Protein AF-A0A421L2T8-F1 (afdb_monomer_lite)

pLDDT: mean 80.32, std 18.99, range [31.66, 98.25]

Sequence (195 aa):
MLLGLPSGSRVNLVLNLIGACLLAVDALANRRWAFFALECVWAIVALYAIIRSYLKSDSFTTKNCSSATRQGQGICIRPIEAELTVCKVADYTEIDLNSPFVFTGRTDQEASLVCPADMVPSQTLERSDGWRAFRIQGILDFSLIGILAPIATILANKGIGIFAVSTYNTDYVLTKAEDFPAALNALDKSGYTII

Structure (mmCIF, N/CA/C/O backbone):
data_AF-A0A421L2T8-F1
#
_entry.id   AF-A0A421L2T8-F1
#
loop_
_atom_site.group_PDB
_atom_site.id
_atom_site.type_symbol
_atom_site.label_atom_id
_atom_site.label_alt_id
_atom_site.label_comp_id
_atom_site.label_asym_id
_atom_site.label_entity_id
_atom_site.label_seq_id
_atom_site.pdbx_PDB_ins_code
_atom_site.Cartn_x
_atom_site.Cartn_y
_atom_site.Cartn_z
_atom_site.occupancy
_atom_site.B_iso_or_equiv
_atom_site.auth_seq_id
_atom_site.auth_comp_id
_atom_site.auth_asym_id
_atom_site.auth_atom_id
_atom_site.pdbx_PDB_model_num
ATOM 1 N N . MET A 1 1 ? -9.535 6.290 28.928 1.00 37.09 1 MET A N 1
ATOM 2 C CA . MET A 1 1 ? -8.717 5.277 28.227 1.00 37.09 1 MET A CA 1
ATOM 3 C C . MET A 1 1 ? -8.967 5.442 26.727 1.00 37.09 1 MET A C 1
ATOM 5 O O . MET A 1 1 ? -9.913 4.893 26.190 1.00 37.09 1 MET A O 1
ATOM 9 N N . LEU A 1 2 ? -8.212 6.349 26.101 1.00 36.47 2 LEU A N 1
ATOM 10 C CA . LEU A 1 2 ? -8.422 6.910 24.756 1.00 36.47 2 LEU A CA 1
ATOM 11 C C . LEU A 1 2 ? -7.380 6.319 23.781 1.00 36.47 2 LEU A C 1
ATOM 13 O O . LEU A 1 2 ? -6.423 7.015 23.450 1.00 36.47 2 LEU A O 1
ATOM 17 N N . LEU A 1 3 ? -7.498 5.052 23.344 1.00 44.28 3 LEU A N 1
ATOM 18 C CA . LEU A 1 3 ? -6.372 4.340 22.683 1.00 44.28 3 LEU A CA 1
ATOM 19 C C . LEU A 1 3 ? -6.473 3.985 21.175 1.00 44.28 3 LEU A C 1
ATOM 21 O O . LEU A 1 3 ? -5.453 3.659 20.598 1.00 44.28 3 LEU A O 1
ATOM 25 N N . GLY A 1 4 ? -7.597 4.184 20.469 1.00 45.53 4 GLY A N 1
ATOM 26 C CA . GLY A 1 4 ? -7.702 3.916 19.001 1.00 45.53 4 GLY A CA 1
ATOM 27 C C . GLY A 1 4 ? -7.781 5.059 17.941 1.00 45.53 4 GLY A C 1
ATOM 28 O O . GLY A 1 4 ? -8.522 4.902 16.987 1.00 45.53 4 GLY A O 1
ATOM 29 N N . LEU A 1 5 ? -7.134 6.224 18.065 1.00 42.38 5 LEU A N 1
ATOM 30 C CA . LEU A 1 5 ? -7.114 7.286 17.031 1.00 42.38 5 LEU A CA 1
ATOM 31 C C . LEU A 1 5 ? -5.730 7.951 17.058 1.00 42.38 5 LEU A C 1
ATOM 33 O O . LEU A 1 5 ? -5.162 8.065 18.151 1.00 42.38 5 LEU A O 1
ATOM 37 N N . PRO A 1 6 ? -5.217 8.432 15.912 1.00 47.75 6 PRO A N 1
ATOM 38 C CA . PRO A 1 6 ? -3.935 9.126 15.844 1.00 47.75 6 PRO A CA 1
ATOM 39 C C . PRO A 1 6 ? -3.903 10.297 16.836 1.00 47.75 6 PRO A C 1
ATOM 41 O O . PRO A 1 6 ? -4.846 11.093 16.918 1.00 47.75 6 PRO A O 1
ATOM 44 N N . SER A 1 7 ? -2.827 10.367 17.624 1.00 52.34 7 SER A N 1
ATOM 45 C CA . SER A 1 7 ? -2.690 11.227 18.810 1.00 52.34 7 SER A CA 1
ATOM 46 C C . SER A 1 7 ? -3.018 12.698 18.533 1.00 52.34 7 SER A C 1
ATOM 48 O O . SER A 1 7 ? -3.736 13.316 19.315 1.00 52.34 7 SER A O 1
ATOM 50 N N . GLY A 1 8 ? -2.597 13.232 17.383 1.00 53.50 8 GLY A N 1
ATOM 51 C CA . GLY A 1 8 ? -2.867 14.620 16.993 1.00 53.50 8 GLY A CA 1
ATOM 52 C C . GLY A 1 8 ? -4.350 14.935 16.761 1.00 53.50 8 GLY A C 1
ATOM 53 O O . GLY A 1 8 ? -4.842 15.968 17.205 1.00 53.50 8 GLY A O 1
ATOM 54 N N . SER A 1 9 ? -5.106 14.029 16.134 1.00 57.34 9 SER A N 1
ATOM 55 C CA . SER A 1 9 ? -6.529 14.263 15.836 1.00 57.34 9 SER A CA 1
ATOM 56 C C . SER A 1 9 ? -7.389 14.243 17.105 1.00 57.34 9 SER A C 1
ATOM 58 O O . SER A 1 9 ? -8.287 15.069 17.265 1.00 57.34 9 SER A O 1
ATOM 60 N N . ARG A 1 10 ? -7.067 13.361 18.062 1.00 61.88 10 ARG A N 1
ATOM 61 C CA . ARG A 1 10 ? -7.751 13.304 19.366 1.00 61.88 10 ARG A CA 1
ATOM 62 C C . ARG A 1 10 ? -7.515 14.520 20.223 1.00 61.88 10 ARG A C 1
ATOM 64 O O . ARG A 1 10 ? -8.460 15.022 20.820 1.00 61.88 10 ARG A O 1
ATOM 71 N N . VAL A 1 11 ? -6.261 14.948 20.306 1.00 70.12 11 VAL A N 1
ATOM 72 C CA . VAL A 1 11 ? -5.893 16.127 21.084 1.00 70.12 11 VAL A CA 1
ATOM 73 C C . VAL A 1 11 ? -6.629 17.344 20.526 1.00 70.12 11 VAL A C 1
ATOM 75 O O . VAL A 1 11 ? -7.254 18.059 21.298 1.00 70.12 11 VAL A O 1
ATOM 78 N N . ASN A 1 12 ? -6.701 17.493 19.199 1.00 69.62 12 ASN A N 1
ATOM 79 C CA . ASN A 1 12 ? -7.457 18.573 18.559 1.00 69.62 12 ASN A CA 1
ATOM 80 C C . ASN A 1 12 ? -8.965 18.501 18.836 1.00 69.62 12 ASN A C 1
ATOM 82 O O . ASN A 1 12 ? -9.581 19.517 19.134 1.00 69.62 12 ASN A O 1
ATOM 86 N N . LEU A 1 13 ? -9.568 17.311 18.783 1.00 74.75 13 LEU A N 1
ATOM 87 C CA . LEU A 1 13 ? -10.995 17.133 19.080 1.00 74.75 13 LEU A CA 1
ATOM 88 C C . LEU A 1 13 ? -11.333 17.435 20.546 1.00 74.75 13 LEU A C 1
ATOM 90 O O . LEU A 1 13 ? -12.344 18.075 20.824 1.00 74.75 13 LEU A O 1
ATOM 94 N N . VAL A 1 14 ? -10.483 17.006 21.481 1.00 78.38 14 VAL A N 1
ATOM 95 C CA . VAL A 1 14 ? -10.658 17.280 22.914 1.00 78.38 14 VAL A CA 1
ATOM 96 C C . VAL A 1 14 ? -10.442 18.763 23.213 1.00 78.38 14 VAL A C 1
ATOM 98 O O . VAL A 1 14 ? -11.247 19.355 23.926 1.00 78.38 14 VAL A O 1
ATOM 101 N N . LEU A 1 15 ? -9.409 19.382 22.635 1.00 76.75 15 LEU A N 1
ATOM 102 C CA . LEU A 1 15 ? -9.158 20.818 22.770 1.00 76.75 15 LEU A CA 1
ATOM 103 C C . LEU A 1 15 ? -10.302 21.650 22.183 1.00 76.75 15 LEU A C 1
ATOM 105 O O . LEU A 1 15 ? -10.742 22.594 22.832 1.00 76.7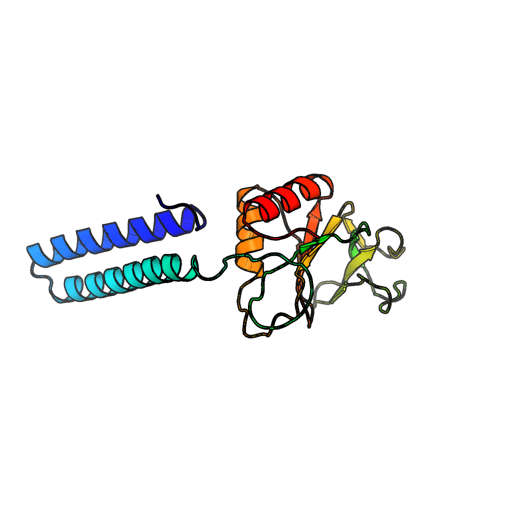5 15 LEU A O 1
ATOM 109 N N . ASN A 1 16 ? -10.837 21.268 21.020 1.00 76.56 16 ASN A N 1
ATOM 110 C CA . ASN A 1 16 ? -11.997 21.934 20.425 1.00 76.56 16 ASN A CA 1
ATOM 111 C C . ASN A 1 16 ? -13.238 21.821 21.313 1.00 76.56 16 ASN A C 1
ATOM 113 O O . ASN A 1 16 ? -13.944 22.808 21.491 1.00 76.56 16 ASN A O 1
ATOM 117 N N . LEU A 1 17 ? -13.492 20.651 21.909 1.00 81.44 17 LEU A N 1
ATOM 118 C CA . LEU A 1 17 ? -14.623 20.474 22.820 1.00 81.44 17 LEU A CA 1
ATOM 119 C C . LEU A 1 17 ? -14.470 21.327 24.089 1.00 81.44 17 LEU A C 1
ATOM 121 O O . LEU A 1 17 ? -15.420 21.984 24.504 1.00 81.44 17 LEU A O 1
ATOM 125 N N . ILE A 1 18 ? -13.277 21.346 24.693 1.00 83.56 18 ILE A N 1
ATOM 126 C CA . ILE A 1 18 ? -12.995 22.159 25.886 1.00 83.56 18 ILE A CA 1
ATOM 127 C C . ILE A 1 18 ? -13.118 23.653 25.560 1.00 83.56 18 ILE A C 1
ATOM 129 O O . ILE A 1 18 ? -13.761 24.387 26.308 1.00 83.56 18 ILE A O 1
ATOM 133 N N . GLY A 1 19 ? -12.542 24.091 24.437 1.00 78.00 19 GLY A N 1
ATOM 134 C CA . GLY A 1 19 ? -12.606 25.475 23.972 1.00 78.00 19 GLY A CA 1
ATOM 135 C C . GLY A 1 19 ? -14.041 25.939 23.731 1.00 78.00 19 GLY A C 1
ATOM 136 O O . GLY A 1 19 ? -14.442 26.965 24.277 1.00 78.00 19 GLY A O 1
ATOM 137 N N . ALA A 1 20 ? -14.837 25.145 23.011 1.00 76.50 20 ALA A N 1
ATOM 138 C CA . ALA A 1 20 ? -16.245 25.449 22.752 1.00 76.50 20 ALA A CA 1
ATOM 139 C C . ALA A 1 20 ? -17.069 25.524 24.050 1.00 76.50 20 ALA A C 1
ATOM 141 O O . ALA A 1 20 ? -17.877 26.434 24.226 1.00 76.50 20 ALA A O 1
ATOM 142 N N . CYS A 1 21 ? -16.830 24.621 25.008 1.00 77.62 21 CYS A N 1
ATOM 143 C CA . CYS A 1 21 ? -17.499 24.662 26.311 1.00 77.62 21 CYS A CA 1
ATOM 144 C C . CYS A 1 21 ? -17.141 25.919 27.122 1.00 77.62 21 CYS A C 1
ATOM 146 O O . CYS A 1 21 ? -18.029 26.534 27.712 1.00 77.62 21 CYS A O 1
ATOM 148 N N . LEU A 1 22 ? -15.867 26.326 27.145 1.00 81.56 22 LEU A N 1
ATOM 149 C CA . LEU A 1 22 ? -15.428 27.545 27.838 1.00 81.56 22 LEU A CA 1
ATOM 150 C C . LEU A 1 22 ? -16.039 28.803 27.209 1.00 81.56 22 LEU A C 1
ATOM 152 O O . LEU A 1 22 ? -16.567 29.655 27.925 1.00 81.56 22 LEU A O 1
ATOM 156 N N . LEU A 1 23 ? -16.019 28.890 25.877 1.00 75.69 23 LEU A N 1
ATOM 157 C CA . LEU A 1 23 ? -16.613 30.000 25.133 1.00 75.69 23 LEU A CA 1
ATOM 158 C C . LEU A 1 23 ? -18.131 30.063 25.319 1.00 75.69 23 LEU A C 1
ATOM 160 O O . LEU A 1 23 ? -18.674 31.154 25.470 1.00 75.69 23 LEU A O 1
ATOM 164 N N . ALA A 1 24 ? -18.816 28.919 25.389 1.00 75.25 24 ALA A N 1
ATOM 165 C CA . ALA A 1 24 ? -20.244 28.870 25.687 1.00 75.25 24 ALA A CA 1
ATOM 166 C C . ALA A 1 24 ? -20.566 29.385 27.105 1.00 75.25 24 ALA A C 1
ATOM 168 O O . ALA A 1 24 ? -21.538 30.121 27.279 1.00 75.25 24 ALA A O 1
ATOM 169 N N . VAL A 1 25 ? -19.754 29.060 28.118 1.00 79.69 25 VAL A N 1
ATOM 170 C CA . VAL A 1 25 ? -19.943 29.570 29.492 1.00 79.69 25 VAL A CA 1
ATOM 171 C C . VAL A 1 25 ? -19.723 31.084 29.563 1.00 79.69 25 VAL A C 1
ATOM 173 O O . VAL A 1 25 ? -20.545 31.786 30.155 1.00 79.69 25 VAL A O 1
ATOM 176 N N . ASP A 1 26 ? -18.674 31.603 28.919 1.00 78.81 26 ASP A N 1
ATOM 177 C CA . ASP A 1 26 ? -18.435 33.050 28.829 1.00 78.81 26 ASP A CA 1
ATOM 178 C C . ASP A 1 26 ? -19.569 33.768 28.073 1.00 78.81 26 ASP A C 1
ATOM 180 O O . ASP A 1 26 ? -20.094 34.787 28.527 1.00 78.81 26 ASP A O 1
ATOM 184 N N . ALA A 1 27 ? -20.032 33.192 26.959 1.00 76.62 27 ALA A N 1
ATOM 185 C CA . ALA A 1 27 ? -21.158 33.716 26.190 1.00 76.62 27 ALA A CA 1
ATOM 186 C C . ALA A 1 27 ? -22.443 33.801 27.024 1.00 76.62 27 ALA A C 1
ATOM 188 O O . ALA A 1 27 ? -23.188 34.779 26.912 1.00 76.62 27 ALA A O 1
ATOM 189 N N . LEU A 1 28 ? -22.698 32.786 27.857 1.00 77.69 28 LEU A N 1
ATOM 190 C CA . LEU A 1 28 ? -23.856 32.720 28.743 1.00 77.69 28 LEU A CA 1
ATOM 191 C C . LEU A 1 28 ? -23.765 33.770 29.859 1.00 77.69 28 LEU A C 1
ATOM 193 O O . LEU A 1 28 ? -24.742 34.479 30.107 1.00 77.69 28 LEU A O 1
ATOM 197 N N . ALA A 1 29 ? -22.588 33.927 30.473 1.00 81.00 29 ALA A N 1
ATOM 198 C CA . ALA A 1 29 ? -22.331 34.951 31.487 1.00 81.00 29 ALA A CA 1
ATOM 199 C C . ALA A 1 29 ? -22.506 36.375 30.927 1.00 81.00 29 ALA A C 1
ATOM 201 O O . ALA A 1 29 ? -23.100 37.234 31.579 1.00 81.00 29 ALA A O 1
ATOM 202 N N . ASN A 1 30 ? -22.081 36.596 29.679 1.00 82.06 30 ASN A N 1
ATOM 203 C CA . ASN A 1 30 ? -22.153 37.886 28.987 1.00 82.06 30 ASN A CA 1
ATOM 204 C C . ASN A 1 30 ? -23.457 38.099 28.187 1.00 82.06 30 ASN A C 1
ATOM 206 O O . ASN A 1 30 ? -23.574 39.075 27.445 1.00 82.06 30 ASN A O 1
ATOM 210 N N . ARG A 1 31 ? -24.443 37.193 28.304 1.00 82.31 31 ARG A N 1
ATOM 211 C CA . ARG A 1 31 ? -25.726 37.202 27.562 1.00 82.31 31 ARG A CA 1
ATOM 212 C C . ARG A 1 31 ? -25.582 37.367 26.036 1.00 82.31 31 ARG A C 1
ATOM 214 O O . ARG A 1 31 ? -26.456 37.932 25.375 1.00 82.31 31 ARG A O 1
ATOM 221 N N . ARG A 1 32 ? -24.502 36.847 25.445 1.00 79.94 32 ARG A N 1
ATOM 222 C CA . ARG A 1 32 ? -24.235 36.865 23.993 1.00 79.94 32 ARG A CA 1
ATOM 223 C C . ARG A 1 32 ? -24.870 35.647 23.317 1.00 79.94 32 ARG A C 1
ATOM 225 O O . ARG A 1 32 ? -24.181 34.742 22.852 1.00 79.94 32 ARG A O 1
ATOM 232 N N . TRP A 1 33 ? -26.200 35.641 23.244 1.00 72.56 33 TRP A N 1
ATOM 233 C CA . TRP A 1 33 ? -27.007 34.491 22.802 1.00 72.56 33 TRP A CA 1
ATOM 234 C C . TRP A 1 33 ? -26.655 33.942 21.409 1.00 72.56 33 TRP A C 1
ATOM 236 O O . TRP A 1 33 ? -26.683 32.730 21.211 1.00 72.56 33 TRP A O 1
ATOM 246 N N . ALA A 1 34 ? -2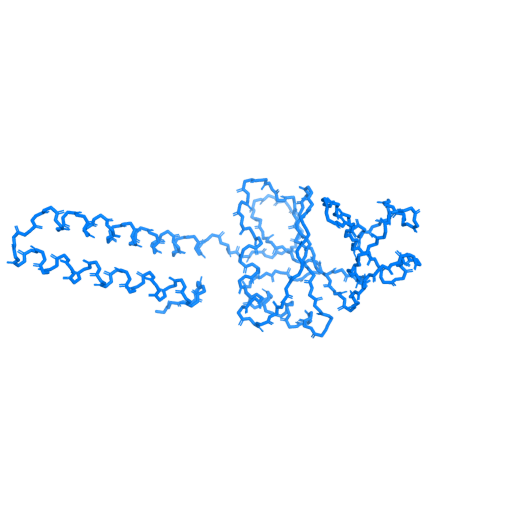6.270 34.801 20.460 1.00 72.81 34 ALA A N 1
ATOM 247 C CA . ALA A 1 34 ? -25.858 34.367 19.122 1.00 72.81 34 ALA A CA 1
ATOM 248 C C . ALA A 1 34 ? -24.531 33.582 19.127 1.00 72.81 34 ALA A C 1
ATOM 250 O O . ALA A 1 34 ? -24.381 32.616 18.385 1.00 72.81 34 ALA A O 1
ATOM 251 N N . PHE A 1 35 ? -23.583 33.970 19.986 1.00 74.88 35 PHE A N 1
ATOM 252 C CA . PHE A 1 35 ? -22.292 33.291 20.120 1.00 74.88 35 PHE A CA 1
ATOM 253 C C . PHE A 1 35 ? -22.443 31.972 20.891 1.00 74.88 35 PHE A C 1
ATOM 255 O O . PHE A 1 35 ? -21.908 30.950 20.477 1.00 74.88 35 PHE A O 1
ATOM 262 N N . PHE A 1 36 ? -23.282 31.961 21.930 1.00 73.81 36 PHE A N 1
ATOM 263 C CA . PHE A 1 36 ? -23.651 30.744 22.657 1.00 73.81 36 PHE A CA 1
ATOM 264 C C . PHE A 1 36 ? -24.243 29.668 21.732 1.00 73.81 36 PHE A C 1
ATOM 266 O O . PHE A 1 36 ? -23.813 28.518 21.763 1.00 73.81 36 PHE A O 1
ATOM 273 N N . ALA A 1 37 ? -25.187 30.046 20.862 1.00 77.06 37 ALA A N 1
ATOM 274 C CA . ALA A 1 37 ? -25.798 29.114 19.918 1.00 77.06 37 ALA A CA 1
ATOM 275 C C . ALA A 1 37 ? -24.774 28.510 18.938 1.00 77.06 37 ALA A C 1
ATOM 277 O O . ALA A 1 37 ? -24.842 27.316 18.649 1.00 77.06 37 ALA A O 1
ATOM 278 N N . LEU A 1 38 ? -23.811 29.309 18.462 1.00 77.88 38 LEU A N 1
ATOM 279 C CA . LEU A 1 38 ? -22.764 28.849 17.548 1.00 77.88 38 LEU A CA 1
ATOM 280 C C . LEU A 1 38 ? -21.828 27.829 18.219 1.00 77.88 38 LEU A C 1
ATOM 282 O O . LEU A 1 38 ? -21.576 26.763 17.660 1.00 77.88 38 LEU A O 1
ATOM 286 N N . GLU A 1 39 ? -21.364 28.117 19.434 1.00 77.06 39 GLU A N 1
ATOM 287 C CA . GLU A 1 39 ? -20.454 27.234 20.178 1.00 77.06 39 GLU A CA 1
ATOM 288 C C . GLU A 1 39 ? -21.136 25.931 20.625 1.00 77.06 39 GLU A C 1
ATOM 290 O O . G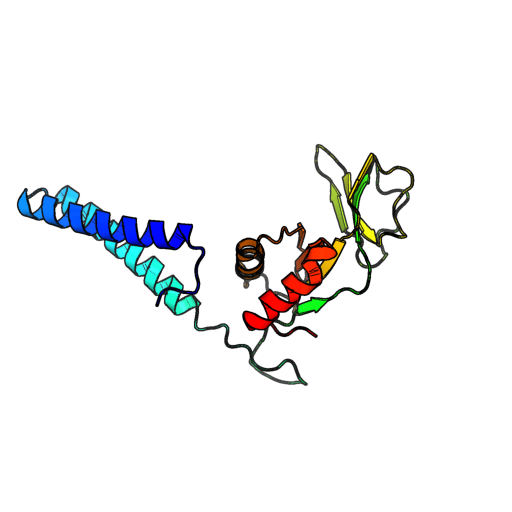LU A 1 39 ? -20.527 24.859 20.582 1.00 77.06 39 GLU A O 1
ATOM 295 N N . CYS A 1 40 ? -22.431 25.967 20.961 1.00 78.31 40 CYS A N 1
ATOM 296 C CA . CYS A 1 40 ? -23.203 24.751 21.234 1.00 78.31 40 CYS A CA 1
ATOM 297 C C . CYS A 1 40 ? -23.293 23.828 20.010 1.00 78.31 40 CYS A C 1
ATOM 299 O O . CYS A 1 40 ? -23.189 22.609 20.158 1.00 78.31 40 CYS A O 1
ATOM 301 N N . VAL A 1 41 ? -23.449 24.381 18.801 1.00 85.69 41 VAL A N 1
ATOM 302 C CA . VAL A 1 41 ? -23.450 23.585 17.561 1.00 85.69 41 VAL A CA 1
ATOM 303 C C . VAL A 1 41 ? -22.092 22.910 17.360 1.00 85.69 41 VAL A C 1
ATOM 305 O O . VAL A 1 41 ? -22.047 21.706 17.102 1.00 85.69 41 VAL A O 1
ATOM 308 N N . TRP A 1 42 ? -20.986 23.634 17.549 1.00 75.50 42 TRP A N 1
ATOM 309 C CA . TRP A 1 42 ? -19.639 23.061 17.450 1.00 75.50 42 TRP A CA 1
ATOM 310 C C . TRP A 1 42 ? -19.376 21.971 18.493 1.00 75.50 42 TRP A C 1
ATOM 312 O O . TRP A 1 42 ? -18.827 20.922 18.148 1.00 75.50 42 TRP A O 1
ATOM 322 N N . ALA A 1 43 ? -19.826 22.160 19.735 1.00 79.56 43 ALA A N 1
ATOM 323 C CA . ALA A 1 43 ? -19.716 21.150 20.785 1.00 79.56 43 ALA A CA 1
ATOM 324 C C . ALA A 1 43 ? -20.499 19.870 20.441 1.00 79.56 43 ALA A C 1
ATOM 326 O O . ALA A 1 43 ? -19.977 18.768 20.615 1.00 79.56 43 ALA A O 1
ATOM 327 N N . ILE A 1 44 ? -21.714 19.995 19.894 1.00 84.06 44 ILE A N 1
ATOM 328 C CA . ILE A 1 44 ? -22.528 18.850 19.452 1.00 84.06 44 ILE A CA 1
ATOM 329 C C . ILE A 1 44 ? -21.860 18.124 18.281 1.00 84.06 44 ILE A C 1
ATOM 331 O O . ILE A 1 44 ? -21.791 16.896 18.289 1.00 84.06 44 ILE A O 1
ATOM 335 N N . VAL A 1 45 ? -21.331 18.853 17.293 1.00 81.69 45 VAL A N 1
ATOM 336 C CA . VAL A 1 45 ? -20.623 18.262 16.145 1.00 81.69 45 VAL A CA 1
ATOM 337 C C . VAL A 1 45 ? -19.359 17.527 16.598 1.00 81.69 45 VAL A C 1
ATOM 339 O O . VAL A 1 45 ? -19.124 16.394 16.171 1.00 81.69 45 VAL A O 1
ATOM 342 N N . ALA A 1 46 ? -18.571 18.119 17.500 1.00 73.69 46 ALA A N 1
ATOM 343 C CA . ALA A 1 46 ? -17.381 17.488 18.067 1.00 73.69 46 ALA A CA 1
ATOM 344 C C . ALA A 1 46 ? -17.737 16.239 18.889 1.00 73.69 46 ALA A C 1
ATOM 346 O O . ALA A 1 46 ? -17.116 15.189 18.720 1.00 73.69 46 ALA A O 1
ATOM 347 N N . LEU A 1 47 ? -18.776 16.314 19.725 1.00 82.25 47 LEU A N 1
ATOM 348 C CA . LEU A 1 47 ? -19.261 15.187 20.519 1.00 82.25 47 LEU A CA 1
ATOM 349 C C . LEU A 1 47 ? -19.797 14.056 19.631 1.00 82.25 47 LEU A C 1
ATOM 351 O O . LEU A 1 47 ? -19.451 12.896 19.848 1.00 82.25 47 LEU A O 1
ATOM 355 N N . TYR A 1 48 ? -20.572 14.379 18.593 1.00 83.06 48 TYR A N 1
ATOM 356 C CA . TYR A 1 48 ? -21.040 13.411 17.601 1.00 83.06 48 TYR A CA 1
ATOM 357 C C . TYR A 1 48 ? -19.870 12.744 16.872 1.00 83.06 48 TYR A C 1
ATOM 359 O O . TYR A 1 48 ? -19.866 11.525 16.716 1.00 83.06 48 TYR A O 1
ATOM 367 N N . ALA A 1 49 ? -18.844 13.502 16.473 1.00 74.31 49 ALA A N 1
ATOM 368 C CA . ALA A 1 49 ? -17.645 12.953 15.840 1.00 74.31 49 ALA A CA 1
ATOM 369 C C . ALA A 1 49 ? -16.865 12.016 16.781 1.00 74.31 49 ALA A C 1
ATOM 371 O O . ALA A 1 49 ? -16.431 10.943 16.355 1.00 74.31 49 ALA A O 1
ATOM 372 N N . ILE A 1 50 ? -16.737 12.376 18.063 1.00 73.50 50 ILE A N 1
ATOM 373 C CA . ILE A 1 50 ? -16.114 11.535 19.094 1.00 73.50 50 ILE A CA 1
ATOM 374 C C . ILE A 1 50 ? -16.924 10.248 19.287 1.00 73.50 50 ILE A C 1
ATOM 376 O O . ILE A 1 50 ? -16.359 9.160 19.193 1.00 73.50 50 ILE A O 1
ATOM 380 N N . ILE A 1 51 ? -18.241 10.342 19.487 1.00 79.31 51 ILE A N 1
ATOM 381 C CA . ILE A 1 51 ? -19.120 9.177 19.673 1.00 79.31 51 ILE A CA 1
ATOM 382 C C . ILE A 1 51 ? -19.097 8.280 18.434 1.00 79.31 51 ILE A C 1
ATOM 384 O O . ILE A 1 51 ? -18.905 7.074 18.558 1.00 79.31 51 ILE A O 1
ATOM 388 N N . ARG A 1 52 ? -19.206 8.848 17.229 1.00 76.19 52 ARG A N 1
ATOM 389 C CA . ARG A 1 52 ? -19.095 8.105 15.967 1.00 76.19 52 ARG A CA 1
ATOM 390 C C . ARG A 1 52 ? -17.745 7.405 15.848 1.00 76.19 52 ARG A C 1
ATOM 392 O O . ARG A 1 52 ? -17.699 6.277 15.370 1.00 76.19 52 ARG A O 1
ATOM 399 N N . SER A 1 53 ? -16.657 8.034 16.290 1.00 61.56 53 SER A N 1
ATOM 400 C CA . SER A 1 53 ? -15.342 7.390 16.320 1.00 61.56 53 SER A CA 1
ATOM 401 C C . SER A 1 53 ? -15.271 6.232 17.315 1.00 61.56 53 SER A C 1
ATOM 403 O O . SER A 1 53 ? -14.580 5.259 17.026 1.00 61.56 53 SER A O 1
ATOM 405 N N . TYR A 1 54 ? -15.939 6.326 18.465 1.00 61.84 54 TYR A N 1
ATOM 406 C CA . TYR A 1 54 ? -16.002 5.232 19.435 1.00 61.84 54 TYR A CA 1
ATOM 407 C C . TYR A 1 54 ? -16.882 4.085 18.934 1.00 61.84 54 TYR A C 1
ATOM 409 O O . TYR A 1 54 ? -16.473 2.934 18.999 1.00 61.84 54 TYR A O 1
ATOM 417 N N . LEU A 1 55 ? -18.037 4.388 18.343 1.00 64.06 55 LEU A N 1
ATOM 418 C CA . LEU A 1 55 ? -18.950 3.380 17.799 1.00 64.06 55 LEU A CA 1
ATOM 419 C C . LEU A 1 55 ? -18.395 2.701 16.536 1.00 64.06 55 LEU A C 1
ATOM 421 O O . LEU A 1 55 ? -18.631 1.517 16.316 1.00 64.06 55 LEU A O 1
ATOM 425 N N . LYS A 1 56 ? -17.599 3.409 15.722 1.00 49.41 56 LYS A N 1
ATOM 426 C CA . LYS A 1 56 ? -16.908 2.821 14.560 1.00 49.41 56 LYS A CA 1
ATOM 427 C C . LYS A 1 56 ? -15.719 1.929 14.961 1.00 49.41 56 LYS A C 1
ATOM 429 O O . LYS A 1 56 ? -15.241 1.171 14.125 1.00 49.41 56 LYS A O 1
ATOM 434 N N . SER A 1 57 ? -15.274 1.972 16.222 1.00 47.06 57 SER A N 1
ATOM 435 C CA . SER A 1 57 ? -14.247 1.063 16.756 1.00 47.06 57 SER A CA 1
ATOM 436 C C . SER A 1 57 ? -14.784 -0.339 17.075 1.00 47.06 57 SER A C 1
ATOM 438 O O . SER A 1 57 ? -13.975 -1.237 17.283 1.00 47.06 57 SER A O 1
ATOM 440 N N . ASP A 1 58 ? -16.108 -0.536 17.108 1.00 41.09 58 ASP A N 1
ATOM 441 C CA . ASP A 1 58 ? -16.737 -1.749 17.659 1.00 41.09 58 ASP A CA 1
ATOM 442 C C . ASP A 1 58 ? -17.418 -2.647 16.607 1.00 41.09 58 ASP A C 1
ATOM 444 O O . ASP A 1 58 ? -18.263 -3.481 16.914 1.00 41.09 58 ASP A O 1
ATOM 448 N N . SER A 1 59 ? -17.031 -2.520 15.334 1.00 38.34 59 SER A N 1
ATOM 449 C CA . SER A 1 59 ? -17.452 -3.454 14.271 1.00 38.34 59 SER A CA 1
ATOM 450 C C . SER A 1 59 ? -16.293 -3.923 13.397 1.00 38.34 59 SER A C 1
ATOM 452 O O . SER A 1 59 ? -16.432 -4.130 12.195 1.00 38.34 59 SER A O 1
ATOM 454 N N . PHE A 1 60 ? -15.137 -4.142 14.020 1.00 41.81 60 PHE A N 1
ATOM 455 C CA . PHE A 1 60 ? -14.088 -4.962 13.429 1.00 41.81 60 PHE A CA 1
ATOM 456 C C . PHE A 1 60 ? -13.563 -5.975 14.446 1.00 41.81 60 PHE A C 1
ATOM 458 O O . PHE A 1 60 ? -12.402 -5.979 14.838 1.00 41.81 60 PHE A O 1
ATOM 465 N N . THR A 1 61 ? -14.469 -6.820 14.939 1.00 33.06 61 THR A N 1
ATOM 466 C CA . THR A 1 61 ? -14.101 -8.000 15.719 1.00 33.06 61 THR A CA 1
ATOM 467 C C . THR A 1 61 ? -13.649 -9.076 14.740 1.00 33.06 61 THR A C 1
ATOM 469 O O . THR A 1 61 ? -14.457 -9.659 14.013 1.00 33.06 61 THR A O 1
ATOM 472 N N . THR A 1 62 ? -12.345 -9.315 14.686 1.00 42.91 62 THR A N 1
ATOM 473 C CA . THR A 1 62 ? -11.750 -10.340 13.839 1.00 42.91 62 THR A CA 1
ATOM 474 C C . THR A 1 62 ? -12.094 -11.730 14.355 1.00 42.91 62 THR A C 1
ATOM 476 O O . THR A 1 62 ? -11.837 -12.089 15.503 1.00 42.91 62 THR A O 1
ATOM 479 N N . LYS A 1 63 ? -12.742 -12.519 13.494 1.00 35.19 63 LYS A N 1
ATOM 480 C CA . LYS A 1 63 ? -12.959 -13.952 13.697 1.00 35.19 63 LYS A CA 1
ATOM 481 C C . LYS A 1 63 ? -12.138 -14.731 12.676 1.00 35.19 63 LYS A C 1
ATOM 483 O O . LYS A 1 63 ? -11.990 -14.298 11.535 1.00 35.19 63 LYS A O 1
ATOM 488 N N . ASN A 1 64 ? -11.605 -15.856 13.150 1.00 37.31 64 ASN A N 1
ATOM 489 C CA . ASN A 1 64 ? -10.582 -16.684 12.519 1.00 37.31 64 ASN A CA 1
ATOM 490 C C . ASN A 1 64 ? -10.816 -16.974 11.031 1.00 37.31 64 ASN A C 1
ATOM 492 O O . ASN A 1 64 ? -11.874 -17.447 10.616 1.00 37.31 64 ASN A O 1
ATOM 496 N N . CYS A 1 65 ? -9.751 -16.763 10.259 1.00 51.50 65 CYS A N 1
ATOM 497 C CA . CYS A 1 65 ? -9.634 -17.068 8.839 1.00 51.50 65 CYS A CA 1
ATOM 498 C C . CYS A 1 65 ? -9.424 -18.589 8.666 1.00 51.50 65 CYS A C 1
ATOM 500 O O . CYS A 1 65 ? -8.313 -19.055 8.425 1.00 51.50 65 CYS A O 1
ATOM 502 N N . SER A 1 66 ? -10.456 -19.411 8.880 1.00 39.19 66 SER A N 1
ATOM 503 C CA . SER A 1 66 ? -10.381 -20.857 8.612 1.00 39.19 66 SER A CA 1
ATOM 504 C C . SER A 1 66 ? -11.730 -21.429 8.174 1.00 39.19 66 SER A C 1
ATOM 506 O O . SER A 1 66 ? -12.680 -21.483 8.945 1.00 39.19 66 SER A O 1
ATOM 508 N N . SER A 1 67 ? -11.751 -21.868 6.911 1.00 37.78 67 SER A N 1
ATOM 509 C CA . SER A 1 67 ? -12.730 -22.736 6.238 1.00 37.78 67 SER A CA 1
ATOM 510 C C . SER A 1 67 ? -14.212 -22.322 6.238 1.00 37.78 67 SER A C 1
ATOM 512 O O . SER A 1 67 ? -14.945 -22.553 7.187 1.00 37.78 67 SER A O 1
ATOM 514 N N . ALA A 1 68 ? -14.638 -21.844 5.064 1.00 37.47 68 ALA A N 1
ATOM 515 C CA . ALA A 1 68 ? -15.939 -22.052 4.421 1.00 37.47 68 ALA A CA 1
ATOM 516 C C . ALA A 1 68 ? -17.243 -21.777 5.213 1.00 37.47 68 ALA A C 1
ATOM 518 O O . ALA A 1 68 ? -17.670 -22.557 6.056 1.00 37.47 68 ALA A O 1
ATOM 519 N N . THR A 1 69 ? -18.016 -20.831 4.655 1.00 31.66 69 THR A N 1
ATOM 520 C CA . THR A 1 69 ? -19.497 -20.747 4.661 1.00 31.66 69 THR A CA 1
ATOM 521 C C . THR A 1 69 ? -20.142 -19.809 5.696 1.00 31.66 69 THR A C 1
ATOM 523 O O . THR A 1 69 ? -20.260 -20.125 6.869 1.00 31.66 69 THR A O 1
ATOM 526 N N . ARG A 1 70 ? -20.697 -18.708 5.156 1.00 37.34 70 ARG A N 1
ATOM 527 C CA . ARG A 1 70 ? -21.755 -17.820 5.688 1.00 37.34 70 ARG A CA 1
ATOM 528 C C . ARG A 1 70 ? -21.427 -16.949 6.921 1.00 37.34 70 ARG A C 1
ATOM 530 O O . ARG A 1 70 ? -21.463 -17.389 8.056 1.00 37.34 70 ARG A O 1
ATOM 537 N N . GLN A 1 71 ? -21.309 -15.649 6.619 1.00 34.19 71 GLN A N 1
ATOM 538 C CA . GLN A 1 71 ? -21.517 -14.474 7.482 1.00 34.19 71 GLN A CA 1
ATOM 539 C C . GLN A 1 71 ? -20.501 -14.226 8.616 1.00 34.19 71 GLN A C 1
ATOM 541 O O . GLN A 1 71 ? -20.670 -14.660 9.750 1.00 34.19 71 GLN A O 1
ATOM 546 N N . GLY A 1 72 ? -19.487 -13.408 8.298 1.00 39.22 72 GLY A N 1
ATOM 547 C CA . GLY A 1 72 ? -18.564 -12.778 9.252 1.00 39.22 72 GLY A CA 1
ATOM 548 C C . GLY A 1 72 ? -17.187 -12.547 8.626 1.00 39.22 72 GLY A C 1
ATOM 549 O O . GLY A 1 72 ? -16.353 -13.443 8.640 1.00 39.22 72 GLY A O 1
ATOM 550 N N . GLN A 1 73 ? -16.962 -11.382 8.015 1.00 50.47 73 GLN A N 1
ATOM 551 C CA . GLN A 1 73 ? -15.797 -11.114 7.163 1.00 50.47 73 GLN A CA 1
ATOM 552 C C . GLN A 1 73 ? -14.644 -10.510 7.991 1.00 50.47 73 GLN A C 1
ATOM 554 O O . GLN A 1 73 ? -14.632 -9.314 8.269 1.00 50.47 73 GLN A O 1
ATOM 559 N N . GLY A 1 74 ? -13.692 -11.341 8.426 1.00 60.56 74 GLY A N 1
ATOM 560 C CA . GLY A 1 74 ? -12.400 -10.877 8.946 1.00 60.56 74 GLY A CA 1
ATOM 561 C C . GLY A 1 74 ? -11.470 -10.459 7.800 1.00 60.56 74 GLY A C 1
ATOM 562 O O . GLY A 1 74 ? -11.489 -11.075 6.737 1.00 60.56 74 GLY A O 1
ATOM 563 N N . ILE A 1 75 ? -10.666 -9.412 7.999 1.00 75.06 75 ILE A N 1
ATOM 564 C CA . ILE A 1 75 ? -9.654 -8.953 7.032 1.00 75.06 75 ILE A CA 1
ATOM 565 C C . ILE A 1 75 ? -8.379 -9.743 7.303 1.00 75.06 75 ILE A C 1
ATOM 567 O O . ILE A 1 75 ? -7.770 -9.609 8.367 1.00 75.06 75 ILE A O 1
ATOM 571 N N . CYS A 1 76 ? -7.983 -10.554 6.328 1.00 85.88 76 CYS A N 1
ATOM 572 C CA . CYS A 1 76 ? -6.750 -11.330 6.375 1.00 85.88 76 CYS A CA 1
ATOM 573 C C . CYS A 1 76 ? -5.686 -10.617 5.524 1.00 85.88 76 CYS A C 1
ATOM 575 O O . CYS A 1 76 ? -5.994 -10.025 4.489 1.00 85.88 76 CYS A O 1
ATOM 577 N N . ILE A 1 77 ? -4.433 -10.645 5.958 1.00 91.69 77 ILE A N 1
ATOM 578 C CA . ILE A 1 77 ? -3.295 -10.033 5.276 1.00 91.69 77 ILE A CA 1
ATOM 579 C C . ILE A 1 77 ? -2.402 -11.153 4.775 1.00 91.69 77 ILE A C 1
ATOM 581 O O . ILE A 1 77 ? -1.967 -11.994 5.555 1.00 91.69 77 ILE A O 1
ATOM 585 N N . ARG A 1 78 ? -2.118 -11.153 3.472 1.00 94.06 78 ARG A N 1
ATOM 586 C CA . ARG A 1 78 ? -1.237 -12.144 2.856 1.00 94.06 78 ARG A CA 1
ATOM 587 C C . ARG A 1 78 ? 0.072 -11.491 2.417 1.00 94.06 78 ARG A C 1
ATOM 589 O O . ARG A 1 78 ? 0.029 -10.676 1.488 1.00 94.06 78 ARG A O 1
ATOM 596 N N . PRO A 1 79 ? 1.212 -11.840 3.036 1.00 95.88 79 PRO A N 1
ATOM 597 C CA . PRO A 1 79 ? 2.533 -11.467 2.555 1.00 95.88 79 PRO A CA 1
ATOM 598 C C . PRO A 1 79 ? 2.767 -11.953 1.124 1.00 95.88 79 PRO A C 1
ATOM 600 O O . PRO A 1 79 ? 2.249 -12.988 0.699 1.00 95.88 79 PRO A O 1
ATOM 603 N N . ILE A 1 80 ? 3.561 -11.194 0.384 1.00 95.44 80 ILE A N 1
ATOM 604 C CA . ILE A 1 80 ? 4.028 -11.544 -0.952 1.00 95.44 80 ILE A CA 1
ATOM 605 C C . ILE A 1 80 ? 5.482 -11.992 -0.818 1.00 95.44 80 ILE A C 1
ATOM 607 O O . ILE A 1 80 ? 6.302 -11.351 -0.148 1.00 95.44 80 ILE A O 1
ATOM 611 N N . GLU A 1 81 ? 5.778 -13.147 -1.404 1.00 92.25 81 GLU A N 1
ATOM 612 C CA . GLU A 1 81 ? 7.101 -13.769 -1.323 1.00 92.25 81 GLU A CA 1
ATOM 613 C C . GLU A 1 81 ? 8.133 -13.011 -2.158 1.00 92.25 81 GLU A C 1
ATOM 615 O O . GLU A 1 81 ? 9.271 -12.869 -1.720 1.00 92.25 81 GLU A O 1
ATOM 620 N N . ALA A 1 82 ? 7.717 -12.471 -3.307 1.00 92.19 82 ALA A N 1
ATOM 621 C CA . ALA A 1 82 ? 8.580 -11.699 -4.188 1.00 92.19 82 ALA A CA 1
ATOM 622 C C . ALA A 1 82 ? 9.124 -10.435 -3.504 1.00 92.19 82 ALA A C 1
ATOM 624 O O . ALA A 1 82 ? 8.391 -9.694 -2.837 1.00 92.19 82 ALA A O 1
ATOM 625 N N . GLU A 1 83 ? 10.411 -10.174 -3.722 1.00 96.44 83 GLU A N 1
ATOM 626 C CA . GLU A 1 83 ? 11.007 -8.868 -3.467 1.00 96.44 83 GLU A CA 1
ATOM 627 C C . GLU A 1 83 ? 10.676 -7.942 -4.628 1.00 96.44 83 GLU A C 1
ATOM 629 O O . GLU A 1 83 ? 10.843 -8.296 -5.796 1.00 96.44 83 GLU A O 1
ATOM 634 N N . LEU A 1 84 ? 10.177 -6.759 -4.297 1.00 98.12 84 LEU A N 1
ATOM 635 C CA . LEU A 1 84 ? 9.758 -5.774 -5.275 1.00 98.12 84 LEU A CA 1
ATOM 636 C C . LEU A 1 84 ? 10.751 -4.618 -5.319 1.00 98.12 84 LEU A C 1
ATOM 638 O O . LEU A 1 84 ? 11.498 -4.341 -4.373 1.00 98.12 84 LEU A O 1
ATOM 642 N N . THR A 1 85 ? 10.696 -3.902 -6.427 1.00 97.88 85 THR A N 1
ATOM 643 C CA . THR A 1 85 ? 11.370 -2.629 -6.616 1.00 97.88 85 THR A CA 1
ATOM 644 C C . THR A 1 85 ? 10.368 -1.583 -7.084 1.00 97.88 85 THR A C 1
ATOM 646 O O . THR A 1 85 ? 9.345 -1.912 -7.691 1.00 97.88 85 THR A O 1
ATOM 649 N N . VAL A 1 86 ? 10.656 -0.321 -6.783 1.00 98.00 86 VAL A N 1
ATOM 650 C CA . VAL A 1 86 ? 9.906 0.833 -7.285 1.00 98.00 86 VAL A CA 1
ATOM 651 C C . VAL A 1 86 ? 10.846 1.628 -8.178 1.00 98.00 86 VAL A C 1
ATOM 653 O O . VAL A 1 86 ? 11.915 2.055 -7.739 1.00 98.00 86 VAL A O 1
ATOM 656 N N . CYS A 1 87 ? 10.457 1.815 -9.431 1.00 96.69 87 CYS A N 1
ATOM 657 C CA . CYS A 1 87 ? 11.286 2.402 -10.468 1.00 96.69 87 CYS A CA 1
ATOM 658 C C . CYS A 1 87 ? 10.565 3.540 -11.185 1.00 96.69 87 CYS A C 1
ATOM 660 O O . CYS A 1 87 ? 9.350 3.510 -11.387 1.00 96.69 87 CYS A O 1
ATOM 662 N N . LYS A 1 88 ? 11.357 4.500 -11.652 1.00 97.62 88 LYS A N 1
ATOM 663 C CA . LYS A 1 88 ? 10.996 5.419 -12.724 1.00 97.62 88 LYS A CA 1
ATOM 664 C C . LYS A 1 88 ? 11.638 4.919 -14.008 1.00 97.62 88 LYS A C 1
ATOM 666 O O . LYS A 1 88 ? 12.852 4.724 -14.046 1.00 97.62 88 LYS A O 1
ATOM 671 N N . VAL A 1 89 ? 10.849 4.721 -15.054 1.00 96.75 89 VAL A N 1
ATOM 672 C CA . VAL A 1 89 ? 11.316 4.184 -16.343 1.00 96.75 89 VAL A CA 1
ATOM 673 C C . VAL A 1 89 ? 10.995 5.153 -17.477 1.00 96.75 89 VAL A C 1
ATOM 675 O O . VAL A 1 89 ? 10.083 5.974 -17.361 1.00 96.75 89 VAL A O 1
ATOM 678 N N . ALA A 1 90 ? 11.751 5.086 -18.574 1.00 94.31 90 ALA A N 1
ATOM 679 C CA . ALA A 1 90 ? 11.449 5.883 -19.765 1.00 94.31 90 ALA A CA 1
ATOM 680 C C . ALA A 1 90 ? 10.104 5.446 -20.381 1.00 94.31 90 ALA A C 1
ATOM 682 O O . ALA A 1 90 ? 9.178 6.247 -20.577 1.00 94.31 90 ALA A O 1
ATOM 683 N N . ASP A 1 91 ? 9.956 4.140 -20.587 1.00 93.75 91 ASP A N 1
ATOM 684 C CA . ASP A 1 91 ? 8.738 3.495 -21.051 1.00 93.75 91 ASP A CA 1
ATOM 685 C C . ASP A 1 91 ? 8.581 2.079 -20.472 1.00 93.75 91 ASP A C 1
ATOM 687 O O . ASP A 1 91 ? 9.355 1.647 -19.621 1.00 93.75 91 ASP A O 1
ATOM 691 N N . TYR A 1 92 ? 7.515 1.392 -20.882 1.00 94.81 92 TYR A N 1
ATOM 692 C CA . TYR A 1 92 ? 7.166 0.053 -20.403 1.00 94.81 92 TYR A CA 1
ATOM 693 C C . TYR A 1 92 ? 7.486 -1.042 -21.436 1.00 94.81 92 TYR A C 1
ATOM 695 O O . TYR A 1 92 ? 6.898 -2.116 -21.378 1.00 94.81 92 TYR A O 1
ATOM 703 N N . THR A 1 93 ? 8.350 -0.781 -22.422 1.00 93.31 93 THR A N 1
ATOM 704 C CA . THR A 1 93 ? 8.585 -1.719 -23.538 1.00 93.31 93 THR A CA 1
ATOM 705 C C . THR A 1 93 ? 9.359 -2.970 -23.123 1.00 93.31 93 THR A C 1
ATOM 707 O O . THR A 1 93 ? 9.114 -4.044 -23.663 1.00 93.31 93 THR A O 1
ATOM 710 N N . GLU A 1 94 ? 10.255 -2.845 -22.143 1.00 92.38 94 GLU A N 1
ATOM 711 C CA . GLU A 1 94 ? 11.099 -3.939 -21.642 1.00 92.38 94 GLU A CA 1
ATOM 712 C C . GLU A 1 94 ? 10.445 -4.766 -20.518 1.00 92.38 94 GLU A C 1
ATOM 714 O O . GLU A 1 94 ? 11.052 -5.724 -20.043 1.00 92.38 94 GLU A O 1
ATOM 719 N N . ILE A 1 95 ? 9.225 -4.423 -20.081 1.00 93.06 95 ILE A N 1
ATOM 720 C CA . ILE A 1 95 ? 8.515 -5.137 -19.009 1.00 93.06 95 ILE A CA 1
ATOM 721 C C . ILE A 1 95 ? 7.321 -5.922 -19.562 1.00 93.06 95 ILE A C 1
ATOM 723 O O . ILE A 1 95 ? 6.506 -5.403 -20.324 1.00 93.06 95 ILE A O 1
ATOM 727 N N . ASP A 1 96 ? 7.173 -7.176 -19.135 1.00 93.62 96 ASP A N 1
ATOM 728 C CA . ASP A 1 96 ? 5.950 -7.934 -19.397 1.00 93.62 96 ASP A CA 1
ATOM 729 C C . ASP A 1 96 ? 4.836 -7.495 -18.438 1.00 93.62 96 ASP A C 1
ATOM 731 O O . ASP A 1 96 ? 4.803 -7.876 -17.268 1.00 93.62 96 ASP A O 1
ATOM 735 N N . LEU A 1 97 ? 3.887 -6.711 -18.950 1.00 92.31 97 LEU A N 1
ATOM 736 C CA . LEU A 1 97 ? 2.739 -6.216 -18.184 1.00 92.31 97 LEU A CA 1
ATOM 737 C C . LEU A 1 97 ? 1.748 -7.314 -17.766 1.00 92.31 97 LEU A C 1
ATOM 739 O O . LEU A 1 97 ? 0.876 -7.053 -16.940 1.00 92.31 97 LEU A O 1
ATOM 743 N N . ASN A 1 98 ? 1.856 -8.526 -18.319 1.00 93.69 98 ASN A N 1
ATOM 744 C CA . ASN A 1 98 ? 1.016 -9.657 -17.918 1.00 93.69 98 ASN A CA 1
ATOM 745 C C . ASN A 1 98 ? 1.605 -10.440 -16.740 1.00 93.69 98 ASN A C 1
ATOM 747 O O . ASN A 1 98 ? 0.932 -11.312 -16.182 1.00 93.69 98 ASN A O 1
ATOM 751 N N . SER A 1 99 ? 2.847 -10.144 -16.357 1.00 94.00 99 SER A N 1
ATOM 752 C CA . SER A 1 99 ? 3.490 -10.796 -15.228 1.00 94.00 99 SER A CA 1
ATOM 753 C C . SER A 1 99 ? 2.847 -10.376 -13.894 1.00 94.00 99 SER A C 1
ATOM 755 O O . SER A 1 99 ? 2.457 -9.218 -13.712 1.00 94.00 99 SER A O 1
ATOM 757 N N . PRO A 1 100 ? 2.717 -11.298 -12.921 1.00 93.88 100 PRO A N 1
ATOM 758 C CA . PRO A 1 100 ? 2.176 -10.977 -11.605 1.00 93.88 100 PRO A CA 1
ATOM 759 C C . PRO A 1 100 ? 2.984 -9.898 -10.879 1.00 93.88 100 PRO A C 1
ATOM 761 O O . PRO A 1 100 ? 4.208 -9.868 -10.950 1.00 93.88 100 PRO A O 1
ATOM 764 N N . PHE A 1 101 ? 2.285 -9.064 -10.103 1.00 94.62 101 PHE A N 1
ATOM 765 C CA . PHE A 1 101 ? 2.883 -8.004 -9.276 1.00 94.62 101 PHE A CA 1
ATOM 766 C C . PHE A 1 101 ? 3.646 -6.928 -10.063 1.00 94.62 101 PHE A C 1
ATOM 768 O O . PHE A 1 101 ? 4.485 -6.227 -9.498 1.00 94.62 101 PHE A O 1
ATOM 775 N N . VAL A 1 102 ? 3.309 -6.766 -11.343 1.00 96.75 102 VAL A N 1
ATOM 776 C CA . VAL A 1 102 ? 3.677 -5.598 -12.138 1.00 96.75 102 VAL A CA 1
ATOM 777 C C . VAL A 1 102 ? 2.575 -4.550 -12.014 1.00 96.75 102 VAL A C 1
ATOM 779 O O . VAL A 1 102 ? 1.414 -4.802 -12.335 1.00 96.75 102 VAL A O 1
ATOM 782 N N . PHE A 1 103 ? 2.936 -3.361 -11.539 1.00 96.94 103 PHE A N 1
ATOM 783 C CA . PHE A 1 103 ? 2.035 -2.219 -11.432 1.00 96.94 103 PHE A CA 1
ATOM 784 C C . PHE A 1 103 ? 2.641 -1.025 -12.158 1.00 96.94 103 PHE A C 1
ATOM 786 O O . PHE A 1 103 ? 3.792 -0.664 -11.925 1.00 96.94 103 PHE A O 1
ATOM 793 N N . THR A 1 104 ? 1.855 -0.382 -13.014 1.00 96.69 104 THR A N 1
ATOM 794 C CA . THR A 1 104 ? 2.288 0.790 -13.779 1.00 96.69 104 THR A CA 1
ATOM 795 C C . THR A 1 104 ? 1.459 2.007 -13.410 1.00 96.69 104 THR A C 1
ATOM 797 O O . THR A 1 104 ? 0.231 1.927 -13.364 1.00 96.69 104 THR A O 1
ATOM 800 N N . GLY A 1 105 ? 2.118 3.145 -13.221 1.00 96.06 105 GLY A N 1
ATOM 801 C CA . GLY A 1 105 ? 1.472 4.441 -13.043 1.00 96.06 105 GLY A CA 1
ATOM 802 C C . GLY A 1 105 ? 2.091 5.460 -13.985 1.00 96.06 105 GLY A C 1
ATOM 803 O O . GLY A 1 105 ? 3.246 5.833 -13.806 1.00 96.06 105 GLY A O 1
ATOM 804 N N . ARG A 1 106 ? 1.339 5.907 -14.992 1.00 96.12 106 ARG A N 1
ATOM 805 C CA . ARG A 1 106 ? 1.774 6.969 -15.906 1.00 96.12 106 ARG A CA 1
ATOM 806 C C . ARG A 1 106 ? 1.103 8.277 -15.508 1.00 96.12 106 ARG A C 1
ATOM 808 O O . ARG A 1 106 ? -0.120 8.330 -15.397 1.00 96.12 106 ARG A O 1
ATOM 815 N N . THR A 1 107 ? 1.900 9.321 -15.338 1.00 96.44 107 THR A N 1
ATOM 816 C CA . THR A 1 107 ? 1.433 10.701 -15.170 1.00 96.44 107 THR A CA 1
ATOM 817 C C . THR A 1 107 ? 1.922 11.552 -16.343 1.00 96.44 107 THR A C 1
ATOM 819 O O . THR A 1 107 ? 2.592 11.060 -17.253 1.00 96.44 107 THR A O 1
ATOM 822 N N . ASP A 1 108 ? 1.592 12.839 -16.331 1.00 96.69 108 ASP A N 1
ATOM 823 C CA . ASP A 1 108 ? 2.162 13.852 -17.223 1.00 96.69 108 ASP A CA 1
ATOM 824 C C . ASP A 1 108 ? 3.655 14.122 -16.958 1.00 96.69 108 ASP A C 1
ATOM 826 O O . ASP A 1 108 ? 4.324 14.733 -17.789 1.00 96.69 108 ASP A O 1
ATOM 830 N N . GLN A 1 109 ? 4.189 13.646 -15.828 1.00 96.00 109 GLN A N 1
ATOM 831 C CA . GLN A 1 109 ? 5.572 13.879 -15.410 1.00 96.00 109 GLN A CA 1
ATOM 832 C C . GLN A 1 109 ? 6.475 12.657 -15.590 1.00 96.00 109 GLN A C 1
ATOM 834 O O . GLN A 1 109 ? 7.674 12.815 -15.827 1.00 96.00 109 GLN A O 1
ATOM 839 N N . GLU A 1 110 ? 5.943 11.439 -15.457 1.00 96.00 110 GLU A N 1
ATOM 840 C CA . GLU A 1 110 ? 6.775 10.235 -15.455 1.00 96.00 110 GLU A CA 1
ATOM 841 C C . GLU A 1 110 ? 6.028 8.922 -15.701 1.00 96.00 110 GLU A C 1
ATOM 843 O O . GLU A 1 110 ? 4.803 8.842 -15.613 1.00 96.00 110 GLU A O 1
ATOM 848 N N . ALA A 1 111 ? 6.810 7.870 -15.971 1.00 96.69 111 ALA A N 1
ATOM 849 C CA . ALA A 1 111 ? 6.392 6.478 -15.864 1.00 96.69 111 ALA A CA 1
ATOM 850 C C . ALA A 1 111 ? 6.913 5.875 -14.558 1.00 96.69 111 ALA A C 1
ATOM 852 O O . ALA A 1 111 ? 8.114 5.645 -14.412 1.00 96.69 111 ALA A O 1
ATOM 853 N N . SER A 1 112 ? 6.007 5.560 -13.643 1.00 97.38 112 SER A N 1
ATOM 854 C CA . SER A 1 112 ? 6.299 4.749 -12.468 1.00 97.38 112 SER A CA 1
ATOM 855 C C . SER A 1 112 ? 6.016 3.276 -12.760 1.00 97.38 112 SER A C 1
ATOM 857 O O . SER A 1 112 ? 5.049 2.941 -13.461 1.00 97.38 112 SER A O 1
ATOM 859 N N . LEU A 1 113 ? 6.873 2.410 -12.232 1.00 97.69 113 LEU A N 1
ATOM 860 C CA . LEU A 1 113 ? 6.807 0.960 -12.332 1.00 97.69 113 LEU A CA 1
ATOM 861 C C . LEU A 1 113 ? 7.095 0.352 -10.959 1.00 97.69 113 LEU A C 1
ATOM 863 O O . LEU A 1 113 ? 8.102 0.663 -10.332 1.00 97.69 113 LEU A O 1
ATOM 867 N N . VAL A 1 114 ? 6.247 -0.570 -10.526 1.00 97.94 114 VAL A N 1
ATOM 868 C CA . VAL A 1 114 ? 6.554 -1.514 -9.453 1.00 97.94 114 VAL A CA 1
ATOM 869 C C . VAL A 1 114 ? 6.605 -2.898 -10.073 1.00 97.94 114 VAL A C 1
ATOM 871 O O . VAL A 1 114 ? 5.670 -3.281 -10.773 1.00 97.94 114 VAL A O 1
ATOM 874 N N . CYS A 1 115 ? 7.685 -3.637 -9.849 1.00 97.25 115 CYS A N 1
ATOM 875 C CA . CYS A 1 115 ? 7.858 -4.986 -10.390 1.00 97.25 115 CYS A CA 1
ATOM 876 C C . CYS A 1 115 ? 8.755 -5.835 -9.476 1.00 97.25 115 CYS A C 1
ATOM 878 O O . CYS A 1 115 ? 9.412 -5.282 -8.584 1.00 97.25 115 CYS A O 1
ATOM 880 N N . PRO A 1 116 ? 8.786 -7.166 -9.662 1.00 96.88 116 PRO A N 1
ATOM 881 C CA . PRO A 1 116 ? 9.801 -8.021 -9.055 1.00 96.88 116 PRO A CA 1
ATOM 882 C C . PRO A 1 116 ? 11.229 -7.521 -9.329 1.00 96.88 116 PRO A C 1
ATOM 884 O O . PRO A 1 116 ? 11.534 -7.034 -10.418 1.00 96.88 116 PRO A O 1
ATOM 887 N N . ALA A 1 117 ? 12.112 -7.618 -8.333 1.00 95.12 117 ALA A N 1
ATOM 888 C CA . ALA A 1 117 ? 13.466 -7.052 -8.390 1.00 95.12 117 ALA A CA 1
ATOM 889 C C . ALA A 1 117 ? 14.382 -7.681 -9.464 1.00 95.12 117 ALA A C 1
ATOM 891 O O . ALA A 1 117 ? 15.409 -7.093 -9.818 1.00 95.12 117 ALA A O 1
ATOM 892 N N . ASP A 1 118 ? 14.014 -8.852 -9.981 1.00 93.81 118 ASP A N 1
ATOM 893 C CA . ASP A 1 118 ? 14.662 -9.580 -11.076 1.00 93.81 118 ASP A CA 1
ATOM 894 C C . ASP A 1 118 ? 14.105 -9.224 -12.468 1.00 93.81 118 ASP A C 1
ATOM 896 O O . ASP A 1 118 ? 14.695 -9.603 -13.477 1.00 93.81 118 ASP A O 1
ATOM 900 N N . MET A 1 119 ? 13.015 -8.456 -12.536 1.00 93.62 119 MET A N 1
ATOM 901 C CA . MET A 1 119 ? 12.345 -8.038 -13.775 1.00 93.62 119 MET A CA 1
ATOM 902 C C . MET A 1 119 ? 12.609 -6.575 -14.154 1.00 93.62 119 MET A C 1
ATOM 904 O O . MET A 1 119 ? 11.922 -6.012 -15.005 1.00 93.62 119 MET A O 1
ATOM 908 N N . VAL A 1 120 ? 13.578 -5.927 -13.510 1.00 93.94 120 VAL A N 1
ATOM 909 C CA . VAL A 1 120 ? 13.825 -4.493 -13.694 1.00 93.94 120 VAL A CA 1
ATOM 910 C C . VAL A 1 120 ? 14.343 -4.195 -15.104 1.00 93.94 120 VAL A C 1
ATOM 912 O O . VAL A 1 120 ? 15.379 -4.745 -15.484 1.00 93.94 120 VAL A O 1
ATOM 915 N N . PRO A 1 121 ? 13.690 -3.288 -15.856 1.00 93.38 121 PRO A N 1
ATOM 916 C CA . PRO A 1 121 ? 14.165 -2.841 -17.160 1.00 93.38 121 PRO A CA 1
ATOM 917 C C . PRO A 1 121 ? 15.572 -2.250 -17.117 1.00 93.38 121 PRO A C 1
ATOM 919 O O . PRO A 1 121 ? 15.956 -1.569 -16.159 1.00 93.38 121 PRO A O 1
ATOM 922 N N . SER A 1 122 ? 16.318 -2.418 -18.205 1.00 90.12 122 SER A N 1
ATOM 923 C CA . SER A 1 122 ? 17.644 -1.817 -18.356 1.00 90.12 122 SER A CA 1
ATOM 924 C C . SER A 1 122 ? 17.566 -0.289 -18.451 1.00 90.12 122 SER A C 1
ATOM 926 O O . SER A 1 122 ? 18.417 0.414 -17.907 1.00 90.12 122 SER A O 1
ATOM 928 N N . GLN A 1 123 ? 16.491 0.236 -19.048 1.00 87.06 123 GLN A N 1
ATOM 929 C CA . GLN A 1 123 ? 16.208 1.670 -19.189 1.00 87.06 123 GLN A CA 1
ATOM 930 C C . GLN A 1 123 ? 15.510 2.283 -17.961 1.00 87.06 123 GLN A C 1
ATOM 932 O O . GLN A 1 123 ? 14.551 3.056 -18.068 1.00 87.06 123 GLN A O 1
ATOM 937 N N . THR A 1 124 ? 15.997 1.942 -16.770 1.00 94.19 124 THR A N 1
ATOM 938 C CA . THR A 1 124 ? 15.518 2.523 -15.513 1.00 94.19 124 THR A CA 1
ATOM 939 C C . THR A 1 124 ? 16.227 3.849 -15.236 1.00 94.19 124 THR A C 1
ATOM 941 O O . THR A 1 124 ? 17.453 3.913 -15.200 1.00 94.19 124 THR A O 1
ATOM 944 N N . LEU A 1 125 ? 15.452 4.916 -15.032 1.00 95.31 125 LEU A N 1
ATOM 945 C CA . LEU A 1 125 ? 15.955 6.260 -14.731 1.00 95.31 125 LEU A CA 1
ATOM 946 C C . LEU A 1 125 ? 16.254 6.425 -13.238 1.00 95.31 125 LEU A C 1
ATOM 948 O O . LEU A 1 125 ? 17.284 6.978 -12.866 1.00 95.31 125 LEU A O 1
ATOM 952 N N . GLU A 1 126 ? 15.359 5.924 -12.387 1.00 96.94 126 GLU A N 1
ATOM 953 C CA . GLU A 1 126 ? 15.515 5.921 -10.931 1.00 96.94 126 GLU A CA 1
ATOM 954 C C . GLU A 1 126 ? 14.993 4.602 -10.368 1.00 96.94 126 GLU A C 1
ATOM 956 O O . GLU A 1 126 ? 14.023 4.043 -10.880 1.00 96.94 126 GLU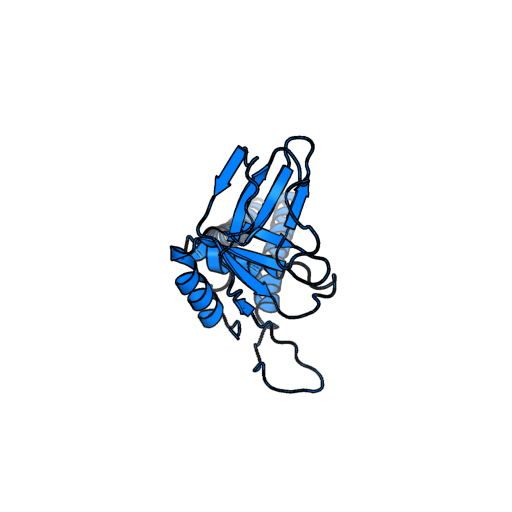 A O 1
ATOM 961 N N . ARG A 1 127 ? 15.629 4.093 -9.311 1.00 95.75 127 ARG A N 1
ATOM 962 C CA . ARG A 1 127 ? 15.339 2.770 -8.749 1.00 95.75 127 ARG A CA 1
ATOM 963 C C . ARG A 1 127 ? 15.433 2.796 -7.231 1.00 95.75 127 ARG A C 1
ATOM 965 O O . ARG A 1 127 ? 16.389 3.326 -6.671 1.00 95.75 127 ARG A O 1
ATOM 972 N N . SER A 1 128 ? 14.458 2.183 -6.571 1.00 97.38 128 SER A N 1
ATOM 973 C CA . SER A 1 128 ? 14.434 1.972 -5.129 1.00 97.38 128 SER A CA 1
ATOM 974 C C . SER A 1 128 ? 14.129 0.508 -4.842 1.00 97.38 128 SER A C 1
ATOM 976 O O . SER A 1 128 ? 12.991 0.073 -5.001 1.00 97.38 128 SER A O 1
ATOM 978 N N . ASP A 1 129 ? 15.138 -0.238 -4.398 1.00 97.00 129 ASP A N 1
ATOM 979 C CA . ASP A 1 129 ? 15.036 -1.667 -4.091 1.00 97.00 129 ASP A CA 1
ATOM 980 C C . ASP A 1 129 ? 14.651 -1.949 -2.636 1.00 97.00 129 ASP A C 1
ATOM 982 O O . ASP A 1 129 ? 14.470 -1.037 -1.817 1.00 97.00 129 ASP A O 1
ATOM 986 N N . GLY A 1 130 ? 14.552 -3.243 -2.324 1.00 96.81 130 GLY A N 1
ATOM 987 C CA . GLY A 1 130 ? 14.336 -3.736 -0.972 1.00 96.81 130 GLY A CA 1
ATOM 988 C C . GLY A 1 130 ? 12.915 -3.482 -0.500 1.00 96.81 130 GLY A C 1
ATOM 989 O O . GLY A 1 130 ? 12.718 -3.082 0.645 1.00 96.81 130 GLY A O 1
ATOM 990 N N . TRP A 1 131 ? 11.922 -3.662 -1.373 1.00 98.19 131 TRP A N 1
ATOM 991 C CA . TRP A 1 131 ? 10.521 -3.579 -0.982 1.00 98.19 131 TRP A CA 1
ATOM 992 C C . TRP A 1 131 ? 9.941 -4.965 -0.763 1.00 98.19 131 TRP A C 1
ATOM 994 O O . TRP A 1 131 ? 10.132 -5.890 -1.553 1.00 98.19 131 TRP A O 1
ATOM 1004 N N . ARG A 1 132 ? 9.175 -5.091 0.314 1.00 98.25 132 ARG A N 1
ATOM 1005 C CA . ARG A 1 132 ? 8.334 -6.252 0.588 1.00 98.25 132 ARG A CA 1
ATOM 1006 C C . ARG A 1 132 ? 6.895 -5.794 0.653 1.00 98.25 132 ARG A C 1
ATOM 1008 O O . ARG A 1 132 ? 6.615 -4.665 1.045 1.00 98.25 132 ARG A O 1
ATOM 1015 N N . ALA A 1 133 ? 5.991 -6.669 0.246 1.00 97.38 133 ALA A N 1
ATOM 1016 C CA . ALA A 1 133 ? 4.594 -6.320 0.087 1.00 97.38 133 ALA A CA 1
ATOM 1017 C C . ALA A 1 133 ? 3.689 -7.312 0.799 1.00 97.38 133 ALA A C 1
ATOM 1019 O O . ALA A 1 133 ? 4.010 -8.493 0.942 1.00 97.38 133 ALA A O 1
ATOM 1020 N N . PHE A 1 134 ? 2.520 -6.840 1.196 1.00 96.12 134 PHE A N 1
ATOM 1021 C CA . PHE A 1 134 ? 1.394 -7.691 1.533 1.00 96.12 134 PHE A CA 1
ATOM 1022 C C . PHE A 1 134 ? 0.145 -7.176 0.825 1.00 96.12 134 PHE A C 1
ATOM 1024 O O . PHE A 1 134 ? 0.026 -5.989 0.515 1.00 96.12 13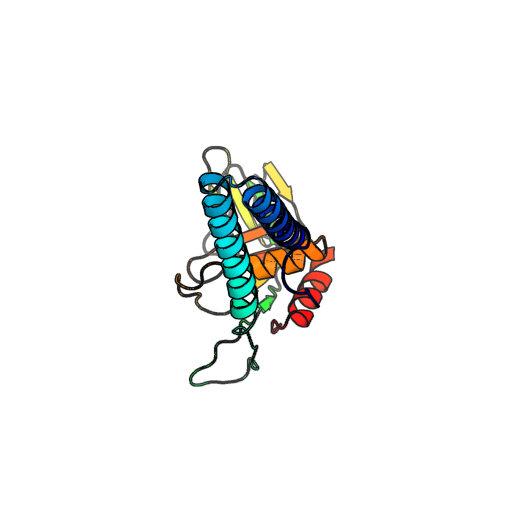4 PHE A O 1
ATOM 1031 N N . ARG A 1 135 ? -0.802 -8.077 0.572 1.00 92.62 135 ARG A N 1
ATOM 1032 C CA . ARG A 1 135 ? -2.127 -7.722 0.058 1.00 92.62 135 ARG A CA 1
ATOM 1033 C C . ARG A 1 135 ? -3.191 -7.955 1.110 1.00 92.62 135 ARG A C 1
ATOM 1035 O O . ARG A 1 135 ? -3.114 -8.908 1.892 1.00 92.62 135 ARG A O 1
ATOM 1042 N N . ILE A 1 136 ? -4.220 -7.130 1.066 1.00 88.75 136 ILE A N 1
ATOM 1043 C CA . ILE A 1 136 ? -5.421 -7.309 1.873 1.00 88.75 136 ILE A CA 1
ATOM 1044 C C . ILE A 1 136 ? -6.285 -8.377 1.181 1.00 88.75 136 ILE A C 1
ATOM 1046 O O . ILE A 1 136 ? -6.534 -8.299 -0.021 1.00 88.75 136 ILE A O 1
ATOM 1050 N N . GLN A 1 137 ? -6.694 -9.435 1.877 1.00 79.25 137 GLN A N 1
ATOM 1051 C CA . GLN A 1 137 ? -7.545 -10.472 1.290 1.00 79.25 137 GLN A CA 1
ATOM 1052 C C . GLN A 1 137 ? -9.029 -10.114 1.361 1.00 79.25 137 GLN A C 1
ATOM 1054 O O . GLN A 1 137 ? -9.536 -9.688 2.396 1.00 79.25 137 GLN A O 1
ATOM 1059 N N . GLY A 1 138 ? -9.719 -10.389 0.253 1.00 66.62 138 GLY A N 1
ATOM 1060 C CA . GLY A 1 138 ? -11.130 -10.093 0.029 1.00 66.62 138 GLY A CA 1
ATOM 1061 C C . GLY A 1 138 ? -11.303 -9.257 -1.237 1.00 66.62 138 GLY A C 1
ATOM 1062 O O . GLY A 1 138 ? -10.391 -8.531 -1.620 1.00 66.62 138 GLY A O 1
ATOM 1063 N N . ILE A 1 139 ? -12.456 -9.381 -1.898 1.00 56.41 139 ILE A N 1
ATOM 1064 C CA . ILE A 1 139 ? -12.903 -8.333 -2.818 1.00 56.41 139 ILE A CA 1
ATOM 1065 C C . ILE A 1 139 ? -13.466 -7.259 -1.907 1.00 56.41 139 ILE A C 1
ATOM 1067 O O . ILE A 1 139 ? -14.477 -7.484 -1.234 1.00 56.41 139 ILE A O 1
ATOM 1071 N N . LEU A 1 140 ? -12.757 -6.143 -1.818 1.00 58.34 140 LEU A N 1
ATOM 1072 C CA . LEU A 1 140 ? -13.274 -4.991 -1.111 1.00 58.34 140 LEU A CA 1
ATOM 1073 C C . LEU A 1 140 ? -14.369 -4.424 -1.998 1.00 58.34 140 LEU A C 1
ATOM 1075 O O . LEU A 1 140 ? -14.098 -3.815 -3.027 1.00 58.34 140 LEU A O 1
ATOM 1079 N N . ASP A 1 141 ? -15.619 -4.711 -1.635 1.00 51.88 141 ASP A N 1
ATOM 1080 C CA . ASP A 1 141 ? -16.755 -4.009 -2.211 1.00 51.88 141 ASP A CA 1
ATOM 1081 C C . ASP A 1 141 ? -16.449 -2.509 -2.068 1.00 51.88 141 ASP A C 1
ATOM 1083 O O . ASP A 1 141 ? -16.013 -2.072 -1.003 1.00 51.88 141 ASP A O 1
ATOM 1087 N N . PHE A 1 142 ? -16.607 -1.727 -3.138 1.00 45.28 142 PHE A N 1
ATOM 1088 C CA . PHE A 1 142 ? -16.309 -0.289 -3.171 1.00 45.28 142 PHE A CA 1
ATOM 1089 C C . PHE A 1 142 ? -17.030 0.512 -2.062 1.00 45.28 14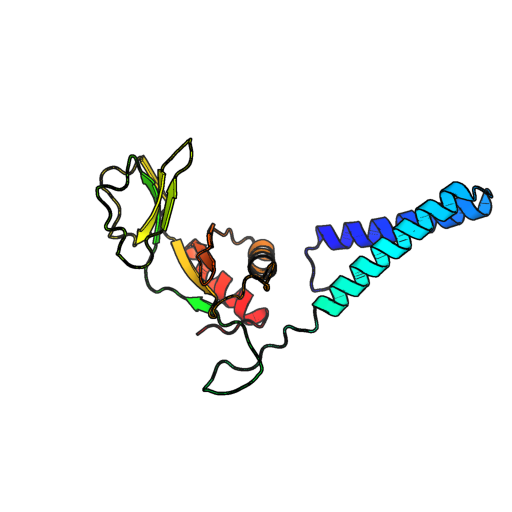2 PHE A C 1
ATOM 1091 O O . PHE A 1 142 ? -16.703 1.671 -1.807 1.00 45.28 142 PHE A O 1
ATOM 1098 N N . SER A 1 143 ? -17.989 -0.109 -1.368 1.00 47.72 143 SER A N 1
ATOM 1099 C CA . SER A 1 143 ? -18.593 0.371 -0.123 1.00 47.72 143 SER A CA 1
ATOM 1100 C C . SER A 1 143 ? -17.669 0.347 1.115 1.00 47.72 143 SER A C 1
ATOM 1102 O O . SER A 1 143 ? -17.931 1.082 2.072 1.00 47.72 143 SER A O 1
ATOM 1104 N N . LEU A 1 144 ? -16.557 -0.401 1.113 1.00 53.44 144 LEU A N 1
ATOM 1105 C CA . LEU A 1 144 ? -15.528 -0.422 2.166 1.00 53.44 144 LEU A CA 1
ATOM 1106 C C . LEU A 1 144 ? -14.563 0.770 2.070 1.00 53.44 144 LEU A C 1
ATOM 1108 O O . LEU A 1 144 ? -13.339 0.642 1.996 1.00 53.44 144 LEU A O 1
ATOM 1112 N N . ILE A 1 145 ? -15.131 1.969 2.131 1.00 55.25 145 ILE A N 1
ATOM 1113 C CA . ILE A 1 145 ? -14.374 3.215 2.222 1.00 55.25 145 ILE A CA 1
ATOM 1114 C C . ILE A 1 145 ? -13.447 3.162 3.446 1.00 55.25 145 ILE A C 1
ATOM 1116 O O . ILE A 1 145 ? -13.896 3.157 4.598 1.00 55.25 145 ILE A O 1
ATOM 1120 N N . GLY A 1 146 ? -12.141 3.208 3.182 1.00 61.91 146 GLY A N 1
ATOM 1121 C CA . GLY A 1 146 ? -11.122 3.485 4.188 1.00 61.91 146 GLY A CA 1
ATOM 1122 C C . GLY A 1 146 ? -10.571 2.277 4.941 1.00 61.91 146 GLY A C 1
ATOM 1123 O O . GLY A 1 146 ? -10.248 2.445 6.109 1.00 61.91 146 GLY A O 1
ATOM 1124 N N . ILE A 1 147 ? -10.408 1.102 4.320 1.00 74.44 147 ILE A N 1
ATOM 1125 C CA . ILE A 1 147 ? -9.622 0.002 4.928 1.00 74.44 147 ILE A CA 1
ATOM 1126 C C . ILE A 1 147 ? -8.130 0.325 4.986 1.00 74.44 147 ILE A C 1
ATOM 1128 O O . ILE A 1 147 ? -7.456 0.001 5.965 1.00 74.44 147 ILE A O 1
ATOM 1132 N N . LEU A 1 148 ? -7.608 1.000 3.961 1.00 83.38 148 LEU A N 1
ATOM 1133 C CA . LEU A 1 148 ? -6.205 1.393 3.947 1.00 83.38 148 LEU A CA 1
ATOM 1134 C C . LEU A 1 148 ? -5.880 2.373 5.087 1.00 83.38 148 LEU A C 1
ATOM 1136 O O . LEU A 1 148 ? -4.773 2.353 5.613 1.00 83.38 148 LEU A O 1
ATOM 1140 N N . ALA A 1 149 ? -6.842 3.197 5.520 1.00 85.38 149 ALA A N 1
ATOM 1141 C CA . ALA A 1 149 ? -6.610 4.228 6.530 1.00 85.38 149 ALA A CA 1
ATOM 1142 C C . ALA A 1 149 ? -6.208 3.663 7.915 1.00 85.38 149 ALA A C 1
ATOM 1144 O O . ALA A 1 149 ? -5.196 4.120 8.455 1.00 85.38 149 ALA A O 1
ATOM 1145 N N . PRO A 1 150 ? -6.909 2.670 8.502 1.00 85.69 150 PRO A N 1
ATOM 1146 C CA . PRO A 1 150 ? -6.456 1.973 9.704 1.00 85.69 150 PRO A CA 1
ATOM 1147 C C . PRO A 1 150 ? -5.072 1.336 9.561 1.00 85.69 150 PRO A C 1
ATOM 1149 O O . PRO A 1 150 ? -4.241 1.519 10.447 1.00 85.69 150 PRO A O 1
ATOM 1152 N N . ILE A 1 151 ? -4.799 0.643 8.451 1.00 90.56 151 ILE A N 1
ATOM 1153 C CA . ILE A 1 151 ? -3.500 -0.003 8.197 1.00 90.56 151 ILE A CA 1
ATOM 1154 C C . ILE A 1 151 ? -2.388 1.048 8.146 1.00 90.56 151 ILE A C 1
ATOM 1156 O O . ILE A 1 151 ? -1.410 0.950 8.885 1.00 90.56 151 ILE A O 1
ATOM 1160 N N . ALA A 1 152 ? -2.575 2.103 7.351 1.00 92.25 152 ALA A N 1
ATOM 1161 C CA . ALA A 1 152 ? -1.637 3.214 7.251 1.00 92.25 152 ALA A CA 1
ATOM 1162 C C . ALA A 1 152 ? -1.418 3.896 8.607 1.00 92.25 152 ALA A C 1
ATOM 1164 O O . ALA A 1 152 ? -0.290 4.223 8.953 1.00 92.25 152 ALA A O 1
ATOM 1165 N N . THR A 1 153 ? -2.471 4.050 9.415 1.00 90.69 153 THR A N 1
ATOM 1166 C CA . THR A 1 153 ? -2.371 4.629 10.764 1.00 90.69 153 THR A CA 1
ATOM 1167 C C . THR A 1 153 ? -1.542 3.748 11.701 1.00 90.69 153 THR A C 1
ATOM 1169 O O . THR A 1 153 ? -0.697 4.260 12.434 1.00 90.69 153 THR A O 1
ATOM 1172 N N . ILE A 1 154 ? -1.762 2.429 11.693 1.00 91.81 154 ILE A N 1
ATOM 1173 C CA . ILE A 1 154 ? -1.007 1.474 12.522 1.00 91.81 154 ILE A CA 1
ATOM 1174 C C . ILE A 1 154 ? 0.480 1.523 12.172 1.00 91.81 154 ILE A C 1
ATOM 1176 O O . ILE A 1 154 ? 1.317 1.613 13.071 1.00 91.81 154 ILE A O 1
ATOM 1180 N N . LEU A 1 155 ? 0.798 1.510 10.877 1.00 94.50 155 LEU A N 1
ATOM 1181 C CA . LEU A 1 155 ? 2.174 1.524 10.387 1.00 94.50 155 LEU A CA 1
ATOM 1182 C C . LEU A 1 155 ? 2.852 2.881 10.623 1.00 94.50 155 LEU A C 1
ATOM 1184 O O . LEU A 1 155 ? 3.963 2.922 11.151 1.00 94.50 155 LEU A O 1
ATOM 1188 N N . ALA A 1 156 ? 2.154 3.992 10.381 1.00 93.94 156 ALA A N 1
ATOM 1189 C CA . ALA A 1 156 ? 2.663 5.334 10.666 1.00 93.94 156 ALA A CA 1
ATOM 1190 C C . ALA A 1 156 ? 2.968 5.542 12.160 1.00 93.94 156 ALA A C 1
ATOM 1192 O O . ALA A 1 156 ? 3.998 6.117 12.503 1.00 93.94 156 ALA A O 1
ATOM 1193 N N . ASN A 1 157 ? 2.139 5.010 13.068 1.00 92.19 157 ASN A N 1
ATOM 1194 C CA . ASN A 1 157 ? 2.403 5.051 14.516 1.00 92.19 157 ASN A CA 1
ATOM 1195 C C . ASN A 1 157 ? 3.657 4.257 14.929 1.00 92.19 157 ASN A C 1
ATOM 1197 O O . ASN A 1 157 ? 4.158 4.432 16.040 1.00 92.19 157 ASN A O 1
ATOM 1201 N N . LYS A 1 158 ? 4.152 3.370 14.061 1.00 93.38 158 LYS A N 1
ATOM 1202 C CA . LYS A 1 158 ? 5.419 2.649 14.223 1.00 93.38 158 LYS A CA 1
ATOM 1203 C C . LYS A 1 158 ? 6.582 3.292 13.468 1.00 93.38 158 LYS A C 1
ATOM 1205 O O . LYS A 1 158 ? 7.682 2.763 13.539 1.00 93.38 158 LYS A O 1
ATOM 1210 N N . GLY A 1 159 ? 6.354 4.418 12.790 1.00 94.81 159 GLY A N 1
ATOM 1211 C CA . GLY A 1 159 ? 7.356 5.066 11.945 1.00 94.81 159 GLY A CA 1
ATOM 1212 C C . GLY A 1 159 ? 7.649 4.303 10.652 1.00 94.81 159 GLY A C 1
ATOM 1213 O O . GLY A 1 159 ? 8.665 4.568 10.024 1.00 94.81 159 GLY A O 1
ATOM 1214 N N . ILE A 1 160 ? 6.779 3.368 10.256 1.00 97.06 160 ILE A N 1
ATOM 1215 C CA . ILE A 1 160 ? 6.968 2.540 9.064 1.00 97.06 160 ILE A CA 1
ATOM 1216 C C . ILE A 1 160 ? 6.352 3.262 7.868 1.00 97.06 160 ILE A C 1
ATOM 1218 O O . ILE A 1 160 ? 5.134 3.460 7.804 1.00 97.06 160 ILE A O 1
ATOM 1222 N N . GLY A 1 161 ? 7.203 3.655 6.923 1.00 95.06 161 GLY A N 1
ATOM 1223 C CA . GLY A 1 161 ? 6.776 4.218 5.647 1.00 95.06 161 GLY A CA 1
ATOM 1224 C C . GLY A 1 161 ? 6.097 3.163 4.776 1.00 95.06 161 GLY A C 1
ATOM 1225 O O . GLY A 1 161 ? 6.520 2.006 4.743 1.00 95.06 161 GLY A O 1
ATOM 1226 N N . ILE A 1 162 ? 5.052 3.570 4.055 1.00 96.81 162 ILE A N 1
ATOM 1227 C CA . ILE A 1 162 ? 4.333 2.690 3.134 1.00 96.81 162 ILE A CA 1
ATOM 1228 C C . ILE A 1 162 ? 4.322 3.253 1.717 1.00 96.81 162 ILE A C 1
ATOM 1230 O O . ILE A 1 162 ? 4.261 4.465 1.521 1.00 96.81 162 ILE A O 1
ATOM 1234 N N . PHE A 1 163 ? 4.300 2.355 0.741 1.00 96.44 163 PHE A N 1
ATOM 1235 C CA . PHE A 1 163 ? 3.951 2.642 -0.644 1.00 96.44 163 PHE A CA 1
ATOM 1236 C C . PHE A 1 163 ? 2.722 1.799 -0.993 1.00 96.44 163 PHE A C 1
ATOM 1238 O O . PHE A 1 163 ? 2.774 0.571 -0.952 1.00 96.44 163 PHE A O 1
ATOM 1245 N N . ALA A 1 164 ? 1.585 2.445 -1.246 1.00 94.88 164 ALA A N 1
ATOM 1246 C CA . ALA A 1 164 ? 0.311 1.760 -1.449 1.00 94.88 164 ALA A CA 1
ATOM 1247 C C . ALA A 1 164 ? -0.069 1.735 -2.932 1.00 94.88 164 ALA A C 1
ATOM 1249 O O . ALA A 1 164 ? -0.005 2.760 -3.608 1.00 94.88 164 ALA A O 1
ATOM 1250 N N . VAL A 1 165 ? -0.506 0.572 -3.412 1.00 93.75 165 VAL A N 1
ATOM 1251 C CA . VAL A 1 165 ? -1.012 0.371 -4.770 1.00 93.75 165 VAL A CA 1
ATOM 1252 C C . VAL A 1 165 ? -2.393 -0.264 -4.701 1.00 93.75 165 VAL A C 1
ATOM 1254 O O . VAL A 1 165 ? -2.546 -1.411 -4.283 1.00 93.75 165 VAL A O 1
ATOM 1257 N N . SER A 1 166 ? -3.404 0.480 -5.130 1.00 89.44 166 SER A N 1
ATOM 1258 C CA . SER A 1 166 ? -4.779 -0.008 -5.208 1.00 89.44 166 SER A CA 1
ATOM 1259 C C . SER A 1 166 ? -5.032 -0.692 -6.548 1.00 89.44 166 SER A C 1
ATOM 1261 O O . SER A 1 166 ? -4.623 -0.204 -7.601 1.00 89.44 166 SER A O 1
ATOM 1263 N N . THR A 1 167 ? -5.740 -1.818 -6.519 1.00 87.69 167 THR A N 1
ATOM 1264 C CA . THR A 1 167 ? -6.248 -2.506 -7.714 1.00 87.69 167 THR A CA 1
ATOM 1265 C C . THR A 1 167 ? -7.770 -2.564 -7.676 1.00 87.69 167 THR A C 1
ATOM 1267 O O . THR A 1 167 ? -8.389 -2.162 -6.696 1.00 87.69 167 THR A O 1
ATOM 1270 N N . TYR A 1 168 ? -8.383 -3.119 -8.723 1.00 82.81 168 TYR A N 1
ATOM 1271 C CA . TYR A 1 168 ? -9.832 -3.321 -8.754 1.00 82.81 168 TYR A CA 1
ATOM 1272 C C . TYR A 1 168 ? -10.350 -4.161 -7.572 1.00 82.81 168 TYR A C 1
ATOM 1274 O O . TYR A 1 168 ? -11.407 -3.868 -7.029 1.00 82.81 168 TYR A O 1
ATOM 1282 N N . ASN A 1 169 ? -9.617 -5.209 -7.176 1.00 80.50 169 ASN A N 1
ATOM 1283 C CA . ASN A 1 169 ? -10.082 -6.140 -6.143 1.00 80.50 169 ASN A CA 1
ATOM 1284 C C . ASN A 1 169 ? -9.660 -5.730 -4.730 1.00 80.50 169 ASN A C 1
ATOM 1286 O O . ASN A 1 169 ? -10.398 -5.971 -3.775 1.00 80.50 169 ASN A O 1
ATOM 1290 N N . THR A 1 170 ? -8.434 -5.223 -4.587 1.00 86.06 170 THR A N 1
ATOM 1291 C CA . THR A 1 170 ? -7.811 -4.997 -3.280 1.00 86.06 170 THR A CA 1
ATOM 1292 C C . THR A 1 170 ? -6.609 -4.056 -3.353 1.00 86.06 170 THR A C 1
ATOM 1294 O O . THR A 1 170 ? -6.095 -3.763 -4.435 1.00 86.06 170 THR A O 1
ATOM 1297 N N . ASP A 1 171 ? -6.124 -3.647 -2.187 1.00 90.38 171 ASP A N 1
ATOM 1298 C CA . ASP A 1 171 ? -4.912 -2.864 -2.007 1.00 90.38 171 ASP A CA 1
ATOM 1299 C C . ASP A 1 171 ? -3.696 -3.745 -1.693 1.00 90.38 171 ASP A C 1
ATOM 1301 O O . ASP A 1 171 ? -3.759 -4.740 -0.956 1.00 90.38 171 ASP A O 1
ATOM 1305 N N . TYR A 1 172 ? -2.562 -3.319 -2.234 1.00 94.06 172 TYR A N 1
ATOM 1306 C CA . TYR A 1 172 ? -1.228 -3.821 -1.958 1.00 94.06 172 TYR A CA 1
ATOM 1307 C C . TYR A 1 172 ? -0.473 -2.746 -1.187 1.00 94.06 172 TYR A C 1
ATOM 1309 O O . TYR A 1 172 ? -0.452 -1.582 -1.585 1.00 94.06 172 TYR A O 1
ATOM 1317 N N . VAL A 1 173 ? 0.149 -3.128 -0.078 1.00 96.19 173 VAL A N 1
ATOM 1318 C CA . VAL A 1 173 ? 0.935 -2.215 0.751 1.00 96.19 173 VAL A CA 1
ATOM 1319 C C . VAL A 1 173 ? 2.361 -2.726 0.789 1.00 96.19 173 VAL A C 1
ATOM 1321 O O . VAL A 1 173 ? 2.614 -3.869 1.174 1.00 96.19 173 VAL A O 1
ATOM 1324 N N . LEU A 1 174 ? 3.278 -1.872 0.356 1.00 98.12 174 LEU A N 1
ATOM 1325 C CA . LEU A 1 174 ? 4.705 -2.126 0.329 1.00 98.12 174 LEU A CA 1
ATOM 1326 C C . LEU A 1 174 ? 5.374 -1.369 1.477 1.00 98.12 174 LEU A C 1
ATOM 1328 O O . LEU A 1 174 ? 5.026 -0.222 1.757 1.00 98.12 174 LEU A O 1
ATOM 1332 N N . THR A 1 175 ? 6.365 -1.991 2.105 1.00 98.06 175 THR A N 1
ATOM 1333 C CA . THR A 1 175 ? 7.274 -1.363 3.074 1.00 98.06 175 THR A CA 1
ATOM 1334 C C . THR A 1 175 ? 8.711 -1.695 2.698 1.00 98.06 175 THR A C 1
ATOM 1336 O O . THR A 1 175 ? 8.958 -2.618 1.911 1.00 98.06 175 THR A O 1
ATOM 1339 N N . LYS A 1 176 ? 9.679 -0.988 3.287 1.00 97.75 176 LYS A N 1
ATOM 1340 C CA . LYS A 1 176 ? 11.073 -1.428 3.215 1.00 97.75 176 LYS A CA 1
ATOM 1341 C C . LYS A 1 176 ? 11.233 -2.808 3.851 1.00 97.75 176 LYS A C 1
ATOM 1343 O O . LYS A 1 176 ? 10.507 -3.161 4.784 1.00 97.75 176 LYS A O 1
ATOM 1348 N N . ALA A 1 177 ? 12.144 -3.601 3.296 1.00 97.31 177 ALA A N 1
ATOM 1349 C CA . ALA A 1 177 ? 12.387 -4.978 3.702 1.00 97.31 177 ALA A CA 1
ATOM 1350 C C . ALA A 1 177 ? 12.816 -5.058 5.171 1.00 97.31 177 ALA A C 1
ATOM 1352 O O . ALA A 1 177 ? 12.356 -5.956 5.876 1.00 97.31 177 ALA A O 1
ATOM 1353 N N . GLU A 1 178 ? 13.610 -4.091 5.648 1.00 97.06 178 GLU A N 1
ATOM 1354 C CA . GLU A 1 178 ? 13.982 -3.983 7.063 1.00 97.06 178 GLU A CA 1
ATOM 1355 C C . GLU A 1 178 ? 12.775 -3.809 8.003 1.00 97.06 178 GLU A C 1
ATOM 1357 O O . GLU A 1 178 ? 12.751 -4.386 9.090 1.00 97.06 178 GLU A O 1
ATOM 1362 N N . ASP A 1 179 ? 11.741 -3.086 7.566 1.00 97.31 179 ASP A N 1
ATOM 1363 C CA . ASP A 1 179 ? 10.552 -2.781 8.367 1.00 97.31 179 ASP A CA 1
ATOM 1364 C C . ASP A 1 179 ? 9.454 -3.842 8.242 1.00 97.31 179 ASP A C 1
ATOM 1366 O O . ASP A 1 179 ? 8.525 -3.888 9.052 1.00 97.31 179 ASP A O 1
ATOM 1370 N N . PHE A 1 180 ? 9.531 -4.712 7.235 1.00 97.69 180 PHE A N 1
ATOM 1371 C CA . PHE A 1 180 ? 8.456 -5.643 6.896 1.00 97.69 180 PHE A CA 1
ATOM 1372 C C . PHE A 1 180 ? 8.062 -6.589 8.048 1.00 97.69 180 PHE A C 1
ATOM 1374 O O . PHE A 1 180 ? 6.863 -6.719 8.323 1.00 97.69 180 PHE A O 1
ATOM 1381 N N . PRO A 1 181 ? 9.002 -7.198 8.804 1.00 97.06 181 PRO A N 1
ATOM 1382 C CA . PRO A 1 181 ? 8.641 -8.010 9.966 1.00 97.06 181 PRO A CA 1
ATOM 1383 C C . PRO A 1 181 ? 7.932 -7.196 11.058 1.00 97.06 181 PRO A C 1
ATOM 1385 O O . PRO A 1 181 ? 6.983 -7.676 11.682 1.00 97.06 181 PRO A O 1
ATOM 1388 N N . ALA A 1 182 ? 8.365 -5.950 11.279 1.00 96.75 182 ALA A N 1
ATOM 1389 C CA . ALA A 1 182 ? 7.747 -5.052 12.248 1.00 96.75 182 ALA A CA 1
ATOM 1390 C C . ALA A 1 182 ? 6.340 -4.625 11.803 1.00 96.75 182 ALA A C 1
ATOM 1392 O O . ALA A 1 182 ? 5.437 -4.547 12.640 1.00 96.75 182 ALA A O 1
ATOM 1393 N N . ALA A 1 183 ? 6.136 -4.420 10.499 1.00 96.88 183 ALA A N 1
ATOM 1394 C CA . ALA A 1 183 ? 4.844 -4.098 9.906 1.00 96.88 183 ALA A CA 1
ATOM 1395 C C . ALA A 1 183 ? 3.830 -5.226 10.128 1.00 96.88 183 ALA A C 1
ATOM 1397 O O . ALA A 1 183 ? 2.755 -4.984 10.681 1.00 96.88 183 ALA A O 1
ATOM 1398 N N . LEU A 1 184 ? 4.189 -6.468 9.781 1.00 96.19 184 LEU A N 1
ATOM 1399 C CA . LEU A 1 184 ? 3.320 -7.631 9.994 1.00 96.19 184 LEU A CA 1
ATOM 1400 C C . LEU A 1 184 ? 2.992 -7.827 11.477 1.00 96.19 184 LEU A C 1
ATOM 1402 O O . LEU A 1 184 ? 1.834 -8.029 11.824 1.00 96.19 184 LEU A O 1
ATOM 1406 N N . ASN A 1 185 ? 3.983 -7.687 12.361 1.00 95.62 185 ASN A N 1
ATOM 1407 C CA . ASN A 1 185 ? 3.781 -7.795 13.808 1.00 95.62 185 ASN A CA 1
ATOM 1408 C C . ASN A 1 185 ? 2.842 -6.703 14.351 1.00 95.62 185 ASN A C 1
ATOM 1410 O O . ASN A 1 185 ? 1.992 -6.968 15.200 1.00 95.62 185 ASN A O 1
ATOM 1414 N N . ALA A 1 186 ? 2.974 -5.466 13.866 1.00 93.62 186 ALA A N 1
ATOM 1415 C CA . ALA A 1 186 ? 2.104 -4.365 14.267 1.00 93.62 186 ALA A CA 1
ATOM 1416 C C . ALA A 1 186 ? 0.649 -4.599 13.838 1.00 93.62 186 ALA A C 1
ATOM 1418 O O . ALA A 1 186 ? -0.271 -4.289 14.599 1.00 93.62 186 ALA A O 1
ATOM 1419 N N . LEU A 1 187 ? 0.446 -5.159 12.646 1.00 91.75 187 LEU A N 1
ATOM 1420 C CA . LEU A 1 187 ? -0.875 -5.487 12.117 1.00 91.75 187 LEU A CA 1
ATOM 1421 C C . LEU A 1 187 ? -1.485 -6.683 12.856 1.00 91.75 187 LEU A C 1
ATOM 1423 O O . LEU A 1 187 ? -2.627 -6.589 13.301 1.00 91.75 187 LEU A O 1
ATOM 1427 N N . ASP A 1 188 ? -0.710 -7.737 13.103 1.00 91.81 188 ASP A N 1
ATOM 1428 C CA . ASP A 1 188 ? -1.123 -8.894 13.909 1.00 91.81 188 ASP A CA 1
ATOM 1429 C C . ASP A 1 188 ? -1.599 -8.471 15.310 1.00 91.81 188 ASP A C 1
ATOM 1431 O O . ASP A 1 188 ? -2.735 -8.726 15.712 1.00 91.81 188 ASP A O 1
ATOM 1435 N N . LYS A 1 189 ? -0.795 -7.659 16.011 1.00 89.50 189 LYS A N 1
ATOM 1436 C CA . LYS A 1 189 ? -1.157 -7.083 17.322 1.00 89.50 189 LYS A CA 1
ATOM 1437 C C . LYS A 1 189 ? -2.370 -6.157 17.292 1.00 89.50 189 LYS A C 1
ATOM 1439 O O . LYS A 1 189 ? -2.965 -5.907 18.338 1.00 89.50 189 LYS A O 1
ATOM 1444 N N . SER A 1 190 ? -2.713 -5.623 16.125 1.00 84.94 190 SER A N 1
ATOM 1445 C CA . SER A 1 190 ? -3.882 -4.762 15.927 1.00 84.94 190 SER A CA 1
ATOM 1446 C C . SER A 1 190 ? -5.124 -5.549 15.496 1.00 84.94 190 SER A C 1
ATOM 1448 O O . SER A 1 190 ? -6.144 -4.944 15.173 1.00 84.94 190 SER A O 1
ATOM 1450 N N . GLY A 1 191 ? -5.049 -6.884 15.505 1.00 84.19 191 GLY A N 1
ATOM 1451 C CA . GLY A 1 191 ? -6.168 -7.787 15.267 1.00 84.19 191 GLY A CA 1
ATOM 1452 C C . GLY A 1 191 ? -6.278 -8.316 13.840 1.00 84.19 191 GLY A C 1
ATOM 1453 O O . GLY A 1 191 ? -7.208 -9.073 13.584 1.00 84.19 191 GLY A O 1
ATOM 1454 N N . TYR A 1 192 ? -5.373 -7.964 12.921 1.00 86.62 192 TYR A N 1
ATOM 1455 C CA . TYR A 1 192 ? -5.373 -8.513 11.559 1.00 86.62 192 TYR A CA 1
ATOM 1456 C C . TYR A 1 192 ? -4.793 -9.926 11.546 1.00 86.62 192 TYR A C 1
ATOM 1458 O O . TYR A 1 192 ? -3.789 -10.189 12.193 1.00 86.62 192 TYR A O 1
ATOM 1466 N N . THR A 1 193 ? -5.377 -10.837 10.770 1.00 87.50 193 THR A N 1
ATOM 1467 C CA . THR A 1 193 ? -4.830 -12.195 10.637 1.00 87.50 193 THR A CA 1
ATOM 1468 C C . THR A 1 193 ? -3.786 -12.236 9.531 1.00 87.50 193 THR A C 1
ATOM 1470 O O . THR A 1 193 ? -4.123 -11.986 8.374 1.00 87.50 193 THR A O 1
ATOM 1473 N N . ILE A 1 194 ? -2.543 -12.580 9.867 1.00 89.88 194 ILE A N 1
ATOM 1474 C CA . ILE A 1 194 ? -1.492 -12.844 8.877 1.00 89.88 194 ILE A CA 1
ATOM 1475 C C . ILE A 1 194 ? -1.570 -14.318 8.456 1.00 89.88 194 ILE A C 1
ATOM 1477 O O . ILE A 1 194 ? -1.636 -15.195 9.317 1.00 89.88 194 ILE A O 1
ATOM 1481 N N . ILE A 1 195 ? -1.596 -14.582 7.149 1.00 86.31 195 ILE A N 1
ATOM 1482 C CA . ILE A 1 195 ? -1.758 -15.924 6.551 1.00 86.31 195 ILE A CA 1
ATOM 1483 C C . ILE A 1 195 ? -0.655 -16.267 5.560 1.00 86.31 195 ILE A C 1
ATOM 1485 O O . ILE A 1 195 ? -0.122 -15.332 4.919 1.00 86.31 195 ILE A O 1
#

Secondary structure (DSSP, 8-state):
---SS-HHHHHHHHHHHHHHHHHHHHHHHTT-HHHHHHHHHHHHHHHHHHHHHHHGGGS-------S--SS----EEEE--S-EEEEEES-STTS-TTSTT-EEEE-SS-EEEEEETTS--TTEEEEEEEEEEEEEES---TT-TTSHHHHHHHHHTTT---EEEE-SS-EEEEEETTTHHHHHHHHHHTTPEE-

Radius of gyration: 22.71 Å; chains: 1; bounding box: 45×61×55 Å

Foldseek 3Di:
DDPQDQPVVVVVLVVLLVVLVVQLVVCVVVVVVVSNVVSVVSNVVSVVVVVVVVVVVPQQQADDPDDDDDDDDHKAKEWDPFWKKKFWFPDCPQADPVDPQWDWDDDPVTIIIIDGPVSDDPRTPDMDTQKIKMWIDFQPDPVPPQPVPSLVSLCVVVVWDWDWDADNRTIMIITGNVCVVVSVVSCVVVPHHYD